Protein AF-0000000087450812 (afdb_homodimer)

Solvent-accessible surface area (backbone atoms only — not comparable to full-atom values): 17608 Å² total; per-residue (Å²): 133,83,80,73,78,79,75,73,67,69,67,68,69,68,59,91,61,83,58,54,34,93,29,50,8,57,83,74,61,75,49,64,32,50,35,29,28,55,56,71,66,42,28,22,21,79,74,70,44,42,56,40,75,70,37,75,66,41,51,79,52,49,73,42,72,50,37,89,59,41,57,79,43,30,27,89,86,72,51,42,61,47,52,23,39,29,63,72,74,68,42,75,32,20,68,65,42,47,70,54,82,42,49,90,54,54,65,49,69,56,76,71,67,86,57,92,74,81,70,61,75,61,57,69,53,51,68,71,42,60,79,62,77,74,77,69,75,73,77,74,73,77,76,125,133,82,80,72,76,80,75,71,68,69,67,68,70,68,61,90,59,81,58,53,36,94,30,51,8,57,80,74,61,75,48,62,34,48,34,28,28,54,54,72,65,42,27,22,21,78,73,69,44,43,55,40,76,71,36,76,67,42,51,79,52,49,74,42,71,49,37,88,59,41,56,79,44,30,26,89,87,70,51,42,60,48,53,24,38,29,61,72,74,67,41,75,32,21,68,66,42,48,68,54,83,42,50,89,54,52,68,49,68,56,75,71,62,87,57,90,75,80,71,63,74,61,58,66,54,52,65,67,45,59,69,66,72,70,75,71,76,74,75,75,76,76,74,132

Secondary structure (DSSP, 8-state):
---------------S---SSS-B-TTTSSSB--EEETTTTEEE-TTTTHHHHH-GGGTTS-EEE--TTGGGGB-TTT-PBP-EEETTTTEEE-HHHHHTTTTTS-EEE------SS---THHHHHHTT---------------/---------------S---SSS-B-TTTSSSB--EEETTTTEEE-TTTTHHHHH-GGGTTS-EEE--TTTGGGB-TTT-PBP-EEETTTTEEE-HHHHHTTTTTS-EEE------S----THHHHHHGGGG-------------

Organism: NCBI:txid62062

pLDDT: mean 70.11, std 30.41, range [22.69, 98.31]

Sequence (288 aa):
PIHGIPSSFQRRRLSTKQRASRGSCDICSEVQAVKFCQTCIVSYCETHIRQHYT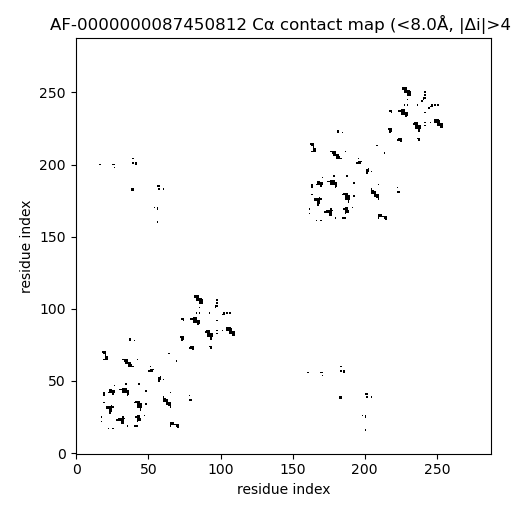IAALQRHTLVDVTEDLEEKLCQHDYSPLEVFCRTDQMLICSQCAETNQKGHDMISHEIKKAGRQVDPGVLFSLFGFVKFSSSASKCLNTPPIHGIPSSFQRRRLSTKQRASRGSCDICSEVQAVKFCQTCIVSYCETHIRQHYTIAALQRHTLVDVTEDLEEKLCQHDYSPLEVFCRTDQMLICSQCAETNQKGHDMISHEIKKAGRQVDPGVLFSLFGFVKFSSSASKCLNTP

InterPro domains:
  IPR000315 B-box-type zinc finger [PF00643] (72-109)
  IPR000315 B-box-type zinc finger [PS50119] (70-115)
  IPR051051 E3 ubiquitin-protein ligase TRIM/RNF [PTHR25465] (16-113)

Foldseek 3Di:
DPPPPPPCPVPPVPPPPPQLAQAAFPVPSPHTFFKAWLVVRGTHHPVRCVCCVPPPVNVPTDIDTHDNCQNVQAAPPRGHGFFKQFPVVRDTDDPVCCVPVVDPTDIDGPPPPPDPDCPDPVVVVVVVPPPPPPPPPPPPPPDD/DPPPPPPCPVPPVPPPPPQLAQAAFPVPSPHTFFKAWLVVRGTHHPVVCVCCVPPPVNVPIDIDTHDNCQNVQAAPPRRHGFFKQFPVVRDTHDPVCCVPVVDPTDIDGPPPPPPPDCPDPVVVVVVVVPVPPPPPPPPPPPDD

Radius of gyration: 26.51 Å; Cα contacts (8 Å, |Δi|>4): 355; chains: 2; bounding box: 61×122×66 Å

Structure (mmCIF, N/CA/C/O backbone):
data_AF-0000000087450812-model_v1
#
loop_
_entity.id
_entity.type
_entity.pdbx_description
1 polymer 'B box-type domain-containing protein'
#
loop_
_atom_site.group_PDB
_atom_site.id
_atom_site.type_symbol
_atom_site.label_atom_id
_atom_site.label_alt_id
_atom_site.label_comp_id
_atom_site.label_asym_id
_atom_site.label_entity_id
_atom_site.label_seq_id
_atom_site.pdbx_PDB_ins_code
_atom_site.Cartn_x
_atom_site.Cartn_y
_atom_site.Cartn_z
_atom_site.occupancy
_atom_site.B_iso_or_equiv
_atom_site.auth_seq_id
_atom_site.auth_comp_id
_atom_site.auth_asym_id
_atom_site.auth_atom_id
_atom_site.pdbx_PDB_model_num
ATOM 1 N N . PRO A 1 1 ? 15.203 26.453 -30.875 1 23.14 1 PRO A N 1
ATOM 2 C CA . PRO A 1 1 ? 13.969 26.406 -30.094 1 23.14 1 PRO A CA 1
ATOM 3 C C . PRO A 1 1 ? 13.742 25.062 -29.406 1 23.14 1 PRO A C 1
ATOM 5 O O . PRO A 1 1 ? 13.641 24.031 -30.094 1 23.14 1 PRO A O 1
ATOM 8 N N . ILE A 1 2 ? 14.453 24.75 -28.375 1 30.47 2 ILE A N 1
ATOM 9 C CA . ILE A 1 2 ? 14.609 23.484 -27.656 1 30.47 2 ILE A CA 1
ATOM 10 C C . ILE A 1 2 ? 13.281 23.078 -27.031 1 30.47 2 ILE A C 1
ATOM 12 O O . ILE A 1 2 ? 12.664 23.844 -26.312 1 30.47 2 ILE A O 1
ATOM 16 N N . HIS A 1 3 ? 12.461 22.297 -27.75 1 26.83 3 HIS A N 1
ATOM 17 C CA . HIS A 1 3 ? 11.133 21.797 -27.406 1 26.83 3 HIS A CA 1
ATOM 18 C C . HIS A 1 3 ? 11.125 21.109 -26.047 1 26.83 3 HIS A C 1
ATOM 20 O O . HIS A 1 3 ? 12.047 20.359 -25.719 1 26.83 3 HIS A O 1
ATOM 26 N N . GLY A 1 4 ? 10.602 21.766 -25 1 23.83 4 GLY A N 1
ATOM 27 C CA . GLY A 1 4 ? 10.398 21.484 -23.594 1 23.83 4 GLY A CA 1
ATOM 28 C C . GLY A 1 4 ? 9.703 20.156 -23.344 1 23.83 4 GLY A C 1
ATOM 29 O O . GLY A 1 4 ? 8.828 19.75 -24.125 1 23.83 4 GLY A O 1
ATOM 30 N N . ILE A 1 5 ? 10.391 19.125 -23.109 1 30.83 5 ILE A N 1
ATOM 31 C CA . ILE A 1 5 ? 9.852 17.812 -22.75 1 30.83 5 ILE A CA 1
ATOM 32 C C . ILE A 1 5 ? 8.766 17.984 -21.688 1 30.83 5 ILE A C 1
ATOM 34 O O . ILE A 1 5 ? 9.008 18.562 -20.625 1 30.83 5 ILE A O 1
ATOM 38 N N . PRO A 1 6 ? 7.438 18.219 -22.094 1 27.23 6 PRO A N 1
ATOM 39 C CA . PRO A 1 6 ? 6.363 18.344 -21.109 1 27.23 6 PRO A CA 1
ATOM 40 C C . PRO A 1 6 ? 6.352 17.203 -20.109 1 27.23 6 PRO A C 1
ATOM 42 O O . PRO A 1 6 ? 6.457 16.031 -20.5 1 27.23 6 PRO A O 1
ATOM 45 N N . SER A 1 7 ? 7.184 17.156 -19.125 1 28.19 7 SER A N 1
ATOM 46 C CA . SER A 1 7 ? 7.117 16.234 -18 1 28.19 7 SER A CA 1
ATOM 47 C C . SER A 1 7 ? 5.695 16.125 -17.453 1 28.19 7 SER A C 1
ATOM 49 O O . SER A 1 7 ? 5.238 17.016 -16.734 1 28.19 7 SER A O 1
ATOM 51 N N . SER A 1 8 ? 4.688 15.844 -18.25 1 26.03 8 SER A N 1
ATOM 52 C CA . SER A 1 8 ? 3.328 15.734 -17.75 1 26.03 8 SER A CA 1
ATOM 53 C C . SER A 1 8 ? 3.256 14.773 -16.562 1 26.03 8 SER A C 1
ATOM 55 O O . SER A 1 8 ? 3.27 13.555 -16.75 1 26.03 8 SER A O 1
ATOM 57 N N . PHE A 1 9 ? 4.133 14.906 -15.633 1 26.81 9 PHE A N 1
ATOM 58 C CA . PHE A 1 9 ? 3.783 14.195 -14.406 1 26.81 9 PHE A CA 1
ATOM 59 C C . PHE A 1 9 ? 2.322 14.43 -14.047 1 26.81 9 PHE A C 1
ATOM 61 O O . PHE A 1 9 ? 1.899 15.57 -13.852 1 26.81 9 PHE A O 1
ATOM 68 N N . GLN A 1 10 ? 1.46 13.938 -14.789 1 26.06 10 GLN A N 1
ATOM 69 C CA . GLN A 1 10 ? 0.047 14.008 -14.438 1 26.06 10 GLN A CA 1
ATOM 70 C C . GLN A 1 10 ? -0.151 13.812 -12.938 1 26.06 10 GLN A C 1
ATOM 72 O O . GLN A 1 10 ? 0.299 12.812 -12.367 1 26.06 10 GLN A O 1
ATOM 77 N N . ARG A 1 11 ? 0.114 14.867 -12.172 1 29.11 11 ARG A N 1
ATOM 78 C CA . ARG A 1 11 ? -0.489 14.977 -10.844 1 29.11 11 ARG A CA 1
ATOM 79 C C . ARG A 1 11 ? -1.841 14.273 -10.805 1 29.11 11 ARG A C 1
ATOM 81 O O . ARG A 1 11 ? -2.791 14.703 -11.453 1 29.11 11 ARG A O 1
ATOM 88 N N . ARG A 1 12 ? -1.894 12.977 -11.195 1 29.12 12 ARG A N 1
ATOM 89 C CA . ARG A 1 12 ? -3.191 12.469 -10.758 1 29.12 12 ARG A CA 1
ATOM 90 C C . ARG A 1 12 ? -3.766 13.336 -9.641 1 29.12 12 ARG A C 1
ATOM 92 O O . ARG A 1 12 ? -3.113 13.547 -8.617 1 29.12 12 ARG A O 1
ATOM 99 N N . ARG A 1 13 ? -4.367 14.422 -10.039 1 28.31 13 ARG A N 1
ATOM 100 C CA . ARG A 1 13 ? -5.301 15.023 -9.094 1 28.31 13 ARG A CA 1
ATOM 101 C C . ARG A 1 13 ? -5.848 13.977 -8.125 1 28.31 13 ARG A C 1
ATOM 103 O O . ARG A 1 13 ? -6.598 13.086 -8.531 1 28.31 13 ARG A O 1
ATOM 110 N N . LEU A 1 14 ? -4.973 13.312 -7.324 1 34.78 14 LEU A N 1
ATOM 111 C CA . LEU A 1 14 ? -5.637 12.742 -6.16 1 34.78 14 LEU A CA 1
ATOM 112 C C . LEU A 1 14 ? -6.973 13.438 -5.902 1 34.78 14 LEU A C 1
ATOM 114 O O . LEU A 1 14 ? -7.027 14.664 -5.777 1 34.78 14 LEU A O 1
ATOM 118 N N . SER A 1 15 ? -7.973 13.203 -6.723 1 36.94 15 SER A N 1
ATOM 119 C CA . SER A 1 15 ? -9.273 13.688 -6.258 1 36.94 15 SER A CA 1
ATOM 120 C C . SER A 1 15 ? -9.227 14.07 -4.785 1 36.94 15 SER A C 1
ATOM 122 O O . SER A 1 15 ? -8.352 13.617 -4.047 1 36.94 15 SER A O 1
ATOM 124 N N . THR A 1 16 ? -9.805 15.195 -4.301 1 37.03 16 THR A N 1
ATOM 125 C CA . THR A 1 16 ? -10 15.586 -2.91 1 37.03 16 THR A CA 1
ATOM 126 C C . THR A 1 16 ? -10.109 14.352 -2.016 1 37.03 16 THR A C 1
ATOM 128 O O . THR A 1 16 ? -11.195 13.789 -1.857 1 37.03 16 THR A O 1
ATOM 131 N N . LYS A 1 17 ? -9.562 13.328 -2.273 1 42.59 17 LYS A N 1
ATOM 132 C CA . LYS A 1 17 ? -9.461 12.227 -1.322 1 42.59 17 LYS A CA 1
ATOM 133 C C . LYS A 1 17 ? -9.25 12.742 0.098 1 42.59 17 LYS A C 1
ATOM 135 O O . LYS A 1 17 ? -8.492 13.688 0.316 1 42.59 17 LYS A O 1
ATOM 140 N N . GLN A 1 18 ? -10.242 12.539 1.002 1 45.38 18 GLN A N 1
ATOM 141 C CA . GLN A 1 18 ? -10.398 12.898 2.408 1 45.38 18 GLN A CA 1
ATOM 142 C C . GLN A 1 18 ? -9.086 12.727 3.17 1 45.38 18 GLN A C 1
ATOM 144 O O . GLN A 1 18 ? -8.477 11.656 3.143 1 45.38 18 GLN A O 1
ATOM 149 N N . ARG A 1 19 ? -8.141 13.727 3.109 1 47.16 19 ARG A N 1
ATOM 150 C CA . ARG A 1 19 ? -7.012 14.055 3.973 1 47.16 19 ARG A CA 1
ATOM 151 C C . ARG A 1 19 ? -7.137 13.359 5.324 1 47.16 19 ARG A C 1
ATOM 153 O O . ARG A 1 19 ? -8.211 13.367 5.934 1 47.16 19 ARG A O 1
ATOM 160 N N . ALA A 1 20 ? -6.332 12.398 5.582 1 52.75 20 ALA A N 1
ATOM 161 C CA . ALA A 1 20 ? -6.227 11.875 6.941 1 52.75 20 ALA A CA 1
ATOM 162 C C . ALA A 1 20 ? -6.438 12.977 7.977 1 52.75 20 ALA A C 1
ATOM 164 O O . ALA A 1 20 ? -6.172 12.781 9.164 1 52.75 20 ALA A O 1
ATOM 165 N N . SER A 1 21 ? -6.695 14.297 7.504 1 51.62 21 SER A N 1
ATOM 166 C CA . SER A 1 21 ? -6.852 15.312 8.539 1 51.62 21 SER A CA 1
ATOM 167 C C . SER A 1 21 ? -7.922 14.914 9.547 1 51.62 21 SER A C 1
ATOM 169 O O . SER A 1 21 ? -8.648 13.938 9.344 1 51.62 21 SER A O 1
ATOM 171 N N . ARG A 1 22 ? -8.125 15.906 10.562 1 63.31 22 ARG A N 1
ATOM 172 C CA . ARG A 1 22 ? -9.148 16 11.594 1 63.31 22 ARG A CA 1
ATOM 173 C C . ARG A 1 22 ? -10.539 15.75 11.008 1 63.31 22 ARG A C 1
ATOM 175 O O . ARG A 1 22 ? -11.258 16.703 10.688 1 63.31 22 ARG A O 1
ATOM 182 N N . GLY A 1 23 ? -10.438 14.672 10.258 1 85.19 23 GLY A N 1
ATOM 183 C CA . GLY A 1 23 ? -11.719 14.492 9.578 1 85.19 23 GLY A CA 1
ATOM 184 C C . GLY A 1 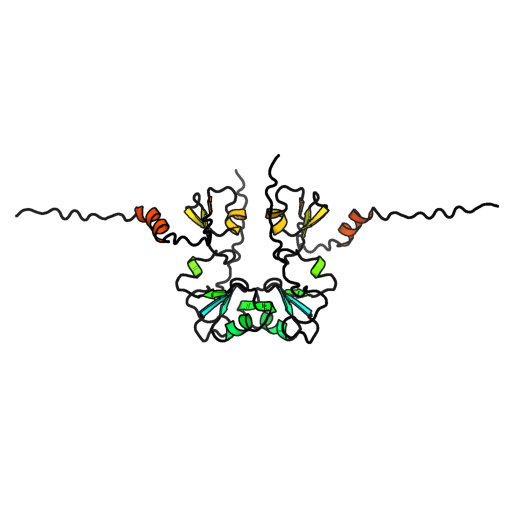23 ? -12.469 13.258 10.031 1 85.19 23 GLY A C 1
ATOM 185 O O . GLY A 1 23 ? -12.07 12.602 10.992 1 85.19 23 GLY A O 1
ATOM 186 N N . SER A 1 24 ? -13.539 13.172 9.5 1 94.75 24 SER A N 1
ATOM 187 C CA . SER A 1 24 ? -14.461 12.078 9.797 1 94.75 24 SER A CA 1
ATOM 188 C C . SER A 1 24 ? -13.93 10.75 9.273 1 94.75 24 SER A C 1
ATOM 190 O O . SER A 1 24 ? -13.039 10.719 8.414 1 94.75 24 SER A O 1
ATOM 192 N N . CYS A 1 25 ? -14.352 9.703 9.953 1 96.94 25 CYS A N 1
ATOM 193 C CA . CYS A 1 25 ? -14.086 8.352 9.469 1 96.94 25 CYS A CA 1
ATOM 194 C C . CYS A 1 25 ? -14.492 8.211 8.008 1 96.94 25 CYS A C 1
ATOM 196 O O . CYS A 1 25 ? -15.609 8.562 7.629 1 96.94 25 CYS A O 1
ATOM 198 N N . ASP A 1 26 ? -13.594 7.629 7.215 1 96.44 26 ASP A N 1
ATOM 199 C CA . ASP A 1 26 ? -13.852 7.5 5.785 1 96.44 26 ASP A CA 1
ATOM 200 C C . ASP A 1 26 ? -14.875 6.402 5.508 1 96.44 26 ASP A C 1
ATOM 202 O O . ASP A 1 26 ? -15.414 6.312 4.406 1 96.44 26 ASP A O 1
ATOM 206 N N . ILE A 1 27 ? -15.039 5.566 6.461 1 96.12 27 ILE A N 1
ATOM 207 C CA . ILE A 1 27 ? -15.953 4.445 6.273 1 96.12 27 ILE A CA 1
ATOM 208 C C . ILE A 1 27 ? -17.375 4.879 6.598 1 96.12 27 ILE A C 1
ATOM 210 O O . ILE A 1 27 ? -18.297 4.699 5.789 1 96.12 27 ILE A O 1
ATOM 214 N N . CYS A 1 28 ? -17.625 5.535 7.715 1 95.25 28 CYS A N 1
ATOM 215 C CA . CYS A 1 28 ? -18.984 5.871 8.117 1 95.25 28 CYS A CA 1
ATOM 216 C C . CYS A 1 28 ? -19.266 7.359 7.945 1 95.25 28 CYS A C 1
ATOM 218 O O . CYS A 1 28 ? -20.406 7.789 7.934 1 95.25 28 CYS A O 1
ATOM 220 N N . SER A 1 29 ? -18.297 8.148 7.91 1 94 29 SER A N 1
ATOM 221 C CA . SER A 1 29 ? -18.391 9.602 7.812 1 94 29 SER A CA 1
ATOM 222 C C . SER A 1 29 ? -19.25 10.172 8.938 1 94 29 SER A C 1
ATOM 224 O O . SER A 1 29 ? -19.828 11.25 8.781 1 94 29 SER A O 1
ATOM 226 N N . GLU A 1 30 ? -19.406 9.523 9.953 1 95.19 30 GLU A N 1
ATOM 227 C CA . GLU A 1 30 ? -20.312 9.922 11.023 1 95.19 30 GLU A CA 1
ATOM 228 C C . GLU A 1 30 ? -19.547 10.398 12.258 1 95.19 30 GLU A C 1
ATOM 230 O O . GLU A 1 30 ? -20 11.312 12.953 1 95.19 30 GLU A O 1
ATOM 235 N N . VAL A 1 31 ? -18.5 9.742 12.547 1 96.19 31 VAL A N 1
ATOM 236 C CA . VAL A 1 31 ? -17.734 10.055 13.75 1 96.19 31 VAL A CA 1
ATOM 237 C C . VAL A 1 31 ? -16.297 10.391 13.375 1 96.19 31 VAL A C 1
ATOM 239 O O . VAL A 1 31 ? -15.859 10.109 12.258 1 96.19 31 VAL A O 1
ATOM 242 N N . GLN A 1 32 ? -15.586 10.992 14.312 1 96 32 GLN A N 1
ATOM 243 C CA . GLN A 1 32 ? -14.203 11.406 14.078 1 96 32 GLN A CA 1
ATOM 244 C C . GLN A 1 32 ? -13.289 10.203 13.883 1 96 32 GLN A C 1
ATOM 246 O O . GLN A 1 32 ? -13.406 9.203 14.594 1 96 32 GLN A O 1
ATOM 251 N N . ALA A 1 33 ? -12.398 10.406 12.953 1 97.44 33 ALA A N 1
ATOM 252 C CA . ALA A 1 33 ? -11.359 9.398 12.781 1 97.44 33 ALA A CA 1
ATOM 253 C C . ALA A 1 33 ? -10.312 9.484 13.883 1 97.44 33 ALA A C 1
ATOM 255 O O . ALA A 1 33 ? -9.992 10.578 14.359 1 97.44 33 ALA A O 1
ATOM 256 N N . VAL A 1 34 ? -9.742 8.312 14.219 1 97.69 34 VAL A N 1
ATOM 257 C CA . VAL A 1 34 ? -8.75 8.32 15.281 1 97.69 34 VAL A CA 1
ATOM 258 C C . VAL A 1 34 ? -7.453 7.68 14.789 1 97.69 34 VAL A C 1
ATOM 260 O O . VAL A 1 34 ? -6.383 7.914 15.352 1 97.69 34 VAL A O 1
ATOM 263 N N . LYS A 1 35 ? -7.516 6.789 13.766 1 98.06 35 LYS A N 1
ATOM 264 C CA . LYS A 1 35 ? -6.348 6.164 13.156 1 98.06 35 LYS A CA 1
ATOM 265 C C . LYS A 1 35 ? -6.336 6.371 11.641 1 98.06 35 LYS A C 1
ATOM 267 O O . LYS A 1 35 ? -7.395 6.469 11.016 1 98.06 35 LYS A O 1
ATOM 272 N N . PHE A 1 36 ? -5.215 6.469 11.125 1 97.06 36 PHE A N 1
ATOM 273 C CA . PHE A 1 36 ? -4.984 6.465 9.688 1 97.06 36 PHE A CA 1
ATOM 274 C C . PHE A 1 36 ? -4.145 5.262 9.273 1 97.06 36 PHE A C 1
ATOM 276 O O . PHE A 1 36 ? -3.115 4.977 9.891 1 97.06 36 PHE A O 1
ATOM 283 N N . CYS A 1 37 ? -4.645 4.527 8.328 1 96.94 37 CYS A N 1
ATOM 284 C CA . CYS A 1 37 ? -3.873 3.414 7.793 1 96.94 37 CYS A CA 1
ATOM 285 C C . CYS A 1 37 ? -3.082 3.842 6.562 1 96.94 37 CYS A C 1
ATOM 287 O O . CYS A 1 37 ? -3.664 4.145 5.52 1 96.94 37 CYS A O 1
ATOM 289 N N . GLN A 1 38 ? -1.832 3.738 6.68 1 94.31 38 GLN A N 1
ATOM 290 C CA . GLN A 1 38 ? -0.949 4.16 5.594 1 94.31 38 GLN A CA 1
ATOM 291 C C . GLN A 1 38 ? -1.008 3.182 4.426 1 94.31 38 GLN A C 1
ATOM 293 O O . GLN A 1 38 ? -0.781 3.564 3.275 1 94.31 38 GLN A O 1
ATOM 298 N N . THR A 1 39 ? -1.363 2.006 4.695 1 94.69 39 THR A N 1
ATOM 299 C CA . THR A 1 39 ? -1.464 0.993 3.652 1 94.69 39 THR A CA 1
ATOM 300 C C . THR A 1 39 ? -2.732 1.19 2.826 1 94.69 39 THR A C 1
ATOM 302 O O . THR A 1 39 ? -2.672 1.282 1.599 1 94.69 39 THR A O 1
ATOM 305 N N . CYS A 1 40 ? -3.809 1.352 3.484 1 95.94 40 CYS A N 1
ATOM 306 C CA . CYS A 1 40 ? -5.09 1.526 2.812 1 95.94 40 CYS A CA 1
ATOM 307 C C . CYS A 1 40 ? -5.242 2.947 2.283 1 95.94 40 CYS A C 1
ATOM 309 O O . CYS A 1 40 ? -6.051 3.199 1.388 1 95.94 40 CYS A O 1
ATOM 311 N N . ILE A 1 41 ? -4.59 3.922 2.932 1 95.06 41 ILE A N 1
ATOM 312 C CA . ILE A 1 41 ? -4.777 5.359 2.756 1 95.06 41 ILE A CA 1
ATOM 313 C C . ILE A 1 41 ? -6.207 5.738 3.137 1 95.06 41 ILE A C 1
ATOM 315 O O . ILE A 1 41 ? -6.879 6.461 2.398 1 95.06 41 ILE A O 1
ATOM 319 N N . VAL A 1 42 ? -6.598 5.242 4.309 1 96.5 42 VAL A N 1
ATOM 320 C CA . VAL A 1 42 ? -7.953 5.465 4.801 1 96.5 42 VAL A CA 1
ATOM 321 C C . VAL A 1 42 ? -7.91 5.855 6.277 1 96.5 42 VAL A C 1
ATOM 323 O O . VAL A 1 42 ? -7.152 5.27 7.059 1 96.5 42 VAL A O 1
ATOM 326 N N . SER A 1 43 ? -8.758 6.871 6.668 1 96.69 43 SER A N 1
ATOM 327 C CA . SER A 1 43 ? -8.938 7.246 8.062 1 96.69 43 SER A CA 1
ATOM 328 C C . SER A 1 43 ? -10.078 6.461 8.703 1 96.69 43 SER A C 1
ATOM 330 O O . SER A 1 43 ? -11.172 6.363 8.133 1 96.69 43 SER A O 1
ATOM 332 N N . TYR A 1 44 ? -9.805 5.953 9.914 1 97.69 44 TYR A N 1
ATOM 333 C CA . TYR A 1 44 ? -10.766 5.082 10.578 1 97.69 44 TYR A CA 1
ATOM 334 C C . TYR A 1 44 ? -11.125 5.625 11.961 1 97.69 44 TYR A C 1
ATOM 336 O O . TYR A 1 44 ? -10.273 6.156 12.664 1 97.69 44 TYR A O 1
ATOM 344 N N . CYS A 1 45 ? -12.422 5.465 12.25 1 97.94 45 CYS A N 1
ATOM 345 C CA . CYS A 1 45 ? -12.836 5.676 13.633 1 97.94 45 CYS A CA 1
ATOM 346 C C . CYS A 1 45 ? -12.508 4.461 14.492 1 97.94 45 CYS A C 1
ATOM 348 O O . CYS A 1 45 ? -11.992 3.461 13.984 1 97.94 45 CYS A O 1
ATOM 350 N N . GLU A 1 46 ? -12.859 4.508 15.766 1 97.94 46 GLU A N 1
ATOM 351 C CA . GLU A 1 46 ? -12.547 3.453 16.734 1 97.94 46 GLU A CA 1
ATOM 352 C C . GLU A 1 46 ? -13.242 2.146 16.359 1 97.94 46 GLU A C 1
ATOM 354 O O . GLU A 1 46 ? -12.68 1.064 16.547 1 97.94 46 GLU A O 1
ATOM 359 N N . THR A 1 47 ? -14.383 2.262 15.867 1 98.12 47 THR A N 1
ATOM 360 C CA . THR A 1 47 ? -15.164 1.073 15.531 1 98.12 47 THR A CA 1
ATOM 361 C C . THR A 1 47 ? -14.617 0.411 14.266 1 98.12 47 THR A C 1
ATOM 363 O O . THR A 1 47 ? -14.383 -0.798 14.242 1 98.12 47 THR A O 1
ATOM 366 N N . HIS A 1 48 ? -14.344 1.176 13.266 1 97.75 48 HIS A N 1
ATOM 367 C CA . HIS A 1 48 ? -14.023 0.615 11.953 1 97.75 48 HIS A CA 1
ATOM 368 C C . HIS A 1 48 ? -12.555 0.221 11.867 1 97.75 48 HIS A C 1
ATOM 370 O O . HIS A 1 48 ? -12.164 -0.552 10.992 1 97.75 48 HIS A O 1
ATOM 376 N N . ILE A 1 49 ? -11.781 0.681 12.828 1 98.31 49 ILE A N 1
ATOM 377 C CA . ILE A 1 49 ? -10.367 0.322 12.836 1 98.31 49 ILE A CA 1
ATOM 378 C C . ILE A 1 49 ? -10.203 -1.092 13.391 1 98.31 49 ILE A C 1
ATOM 380 O O . ILE A 1 49 ? -9.141 -1.703 13.234 1 98.31 49 ILE A O 1
ATOM 384 N N . ARG A 1 50 ? -11.242 -1.646 13.977 1 98.12 50 ARG A N 1
ATOM 385 C CA . ARG A 1 50 ? -11.109 -2.895 14.719 1 98.12 50 ARG A CA 1
ATOM 386 C C . ARG A 1 50 ? -10.727 -4.047 13.797 1 98.12 50 ARG A C 1
ATOM 388 O O . ARG A 1 50 ? -10.055 -4.988 14.219 1 98.12 50 ARG A O 1
ATOM 395 N N . GLN A 1 51 ? -11.18 -3.992 12.602 1 96.44 51 GLN A N 1
ATOM 396 C CA . GLN A 1 51 ? -10.875 -5.066 11.664 1 96.44 51 GLN A CA 1
ATOM 397 C C . GLN A 1 51 ? -9.367 -5.234 11.492 1 96.44 51 GLN A C 1
ATOM 399 O O . GLN A 1 51 ? -8.875 -6.352 11.328 1 96.44 51 GLN A O 1
ATOM 404 N N . HIS A 1 52 ? -8.602 -4.176 11.578 1 98.12 52 HIS A N 1
ATOM 405 C CA . HIS A 1 52 ? -7.152 -4.246 11.43 1 98.12 52 HIS A CA 1
ATOM 406 C C . HIS A 1 52 ? -6.508 -4.926 12.633 1 98.12 52 HIS A C 1
ATOM 408 O O . HIS A 1 52 ? -5.383 -5.418 12.547 1 98.12 52 HIS A O 1
ATOM 414 N N . TYR A 1 53 ? -7.191 -4.973 13.719 1 97.88 53 TYR A N 1
ATOM 415 C CA . TYR A 1 53 ? -6.648 -5.594 14.922 1 97.88 53 TYR A CA 1
ATOM 416 C C . TYR A 1 53 ? -7.078 -7.055 15.023 1 97.88 53 TYR A C 1
ATOM 418 O O . TYR A 1 53 ? -6.391 -7.867 15.648 1 97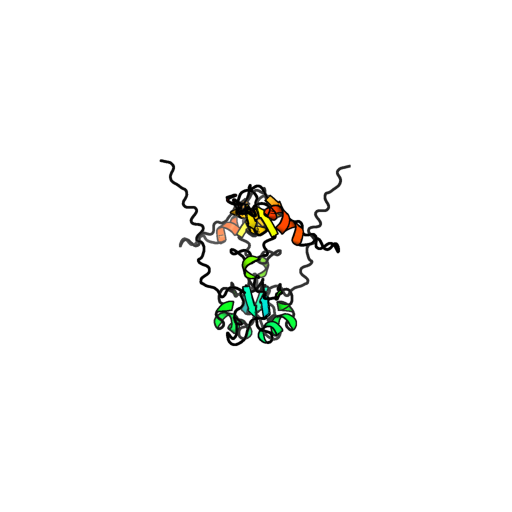.88 53 TYR A O 1
ATOM 426 N N . THR A 1 54 ? -8.18 -7.387 14.414 1 96.75 54 THR A N 1
ATOM 427 C CA . THR A 1 54 ? -8.789 -8.688 14.688 1 96.75 54 THR A CA 1
ATOM 428 C C . THR A 1 54 ? -8.555 -9.648 13.523 1 96.75 54 THR A C 1
ATOM 430 O O . THR A 1 54 ? -8.602 -10.867 13.688 1 96.75 54 THR A O 1
ATOM 433 N N . ILE A 1 55 ? -8.391 -9.117 12.344 1 95.62 55 ILE A N 1
ATOM 434 C CA . ILE A 1 55 ? -8.148 -9.953 11.172 1 95.62 55 ILE A CA 1
ATOM 435 C C . ILE A 1 55 ? -6.645 -10.086 10.938 1 95.62 55 ILE A C 1
ATOM 437 O O . ILE A 1 55 ? -5.957 -9.086 10.711 1 95.62 55 ILE A O 1
ATOM 441 N N . ALA A 1 56 ? -6.176 -11.258 10.93 1 95.75 56 ALA A N 1
ATOM 442 C CA . ALA A 1 56 ? -4.746 -11.539 10.836 1 95.75 56 ALA A CA 1
ATOM 443 C C . ALA A 1 56 ? -4.152 -10.938 9.562 1 95.75 56 ALA A C 1
ATOM 445 O O . ALA A 1 56 ? -3.076 -10.336 9.594 1 95.75 56 ALA A O 1
ATOM 446 N N . ALA A 1 57 ? -4.84 -11 8.477 1 94.56 57 ALA A N 1
ATOM 447 C CA . ALA A 1 57 ? -4.348 -10.555 7.172 1 94.56 57 ALA A CA 1
ATOM 448 C C . ALA A 1 57 ? -4.172 -9.039 7.141 1 94.56 57 ALA A C 1
ATOM 450 O O . ALA A 1 57 ? -3.406 -8.516 6.324 1 94.56 57 ALA A O 1
ATOM 451 N N . LEU A 1 58 ? -4.844 -8.328 8.031 1 97.19 58 LEU A N 1
ATOM 452 C CA . LEU A 1 58 ? -4.801 -6.871 7.988 1 97.19 58 LEU A CA 1
ATOM 453 C C . LEU A 1 58 ? -3.875 -6.324 9.07 1 97.19 58 LEU A C 1
ATOM 455 O O . LEU A 1 58 ? -3.609 -5.121 9.117 1 97.19 58 LEU A O 1
ATOM 459 N N . GLN A 1 59 ? -3.283 -7.172 9.891 1 97.12 59 GLN A N 1
ATOM 460 C CA . GLN A 1 59 ? -2.488 -6.738 11.039 1 97.12 59 GLN A CA 1
ATOM 461 C C . GLN A 1 59 ? -1.144 -6.176 10.594 1 97.12 59 GLN A C 1
ATOM 463 O O . GLN A 1 59 ? -0.492 -5.441 11.344 1 97.12 59 GLN A O 1
ATOM 468 N N . ARG A 1 60 ? -0.781 -6.488 9.398 1 94.5 60 ARG A N 1
ATOM 469 C CA . ARG A 1 60 ? 0.501 -6 8.898 1 94.5 60 ARG A CA 1
ATOM 470 C C . ARG A 1 60 ? 0.374 -4.578 8.367 1 94.5 60 ARG A C 1
ATOM 472 O O . ARG A 1 60 ? 1.365 -3.975 7.949 1 94.5 60 ARG A O 1
ATOM 479 N N . HIS A 1 61 ? -0.787 -4.027 8.258 1 97.06 61 HIS A N 1
ATOM 480 C CA . HIS A 1 61 ? -0.956 -2.652 7.797 1 97.06 61 HIS A CA 1
ATOM 481 C C . HIS A 1 61 ? -0.398 -1.659 8.812 1 97.06 61 HIS A C 1
ATOM 483 O O . HIS A 1 61 ? -0.42 -1.918 10.016 1 97.06 61 HIS A O 1
ATOM 489 N N . THR A 1 62 ? 0.094 -0.5 8.297 1 96 62 THR A N 1
ATOM 490 C CA . THR A 1 62 ? 0.718 0.503 9.148 1 96 62 THR A CA 1
ATOM 491 C C . THR A 1 62 ? -0.306 1.538 9.609 1 96 62 THR A C 1
ATOM 493 O O . THR A 1 62 ? -0.794 2.334 8.805 1 96 62 THR A O 1
ATOM 496 N N . LEU A 1 63 ? -0.54 1.479 10.938 1 97.25 63 LEU A N 1
ATOM 497 C CA . LEU A 1 63 ? -1.522 2.377 11.539 1 97.25 63 LEU A CA 1
ATOM 498 C C . LEU A 1 63 ? -0.835 3.498 12.305 1 97.25 63 LEU A C 1
ATOM 500 O O . LEU A 1 63 ? 0.098 3.248 13.078 1 97.25 63 LEU A O 1
ATOM 504 N N . VAL A 1 64 ? -1.341 4.727 12.047 1 96.56 64 VAL A N 1
ATOM 505 C CA . VAL A 1 64 ? -0.821 5.867 12.797 1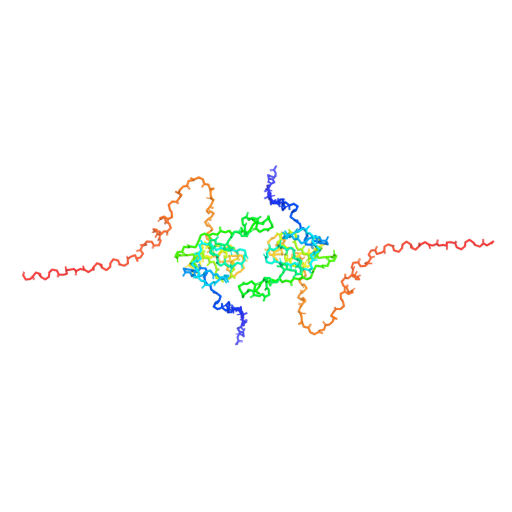 96.56 64 VAL A CA 1
ATOM 506 C C . VAL A 1 64 ? -1.979 6.68 13.367 1 96.56 64 VAL A C 1
ATOM 508 O O . VAL A 1 64 ? -3.104 6.605 12.867 1 96.56 64 VAL A O 1
ATOM 511 N N . ASP A 1 65 ? -1.706 7.434 14.422 1 96.38 65 ASP A N 1
ATOM 512 C CA . ASP A 1 65 ? -2.73 8.281 15.023 1 96.38 65 ASP A CA 1
ATOM 513 C C . ASP A 1 65 ? -3.061 9.469 14.133 1 96.38 65 ASP A C 1
ATOM 515 O O . ASP A 1 65 ? -2.168 10.062 13.516 1 96.38 65 ASP A O 1
ATOM 519 N N . VAL A 1 66 ? -4.309 9.766 14.164 1 95.94 66 VAL A N 1
ATOM 520 C CA . VAL A 1 66 ? -4.715 10.992 13.492 1 95.94 66 VAL A CA 1
ATOM 521 C C . VAL A 1 66 ? -4.422 12.195 14.383 1 95.94 66 VAL A C 1
ATOM 523 O O . VAL A 1 66 ? -4.973 12.312 15.477 1 95.94 66 VAL A O 1
ATOM 526 N N . THR A 1 67 ? -3.512 12.977 13.969 1 93.31 67 THR A N 1
ATOM 527 C CA . THR A 1 67 ? -3.178 14.219 14.656 1 93.31 67 THR A CA 1
ATOM 528 C C . THR A 1 67 ? -3.451 15.422 13.758 1 93.31 67 THR A C 1
ATOM 530 O O . THR A 1 67 ? -3.697 15.266 12.562 1 93.31 67 THR A O 1
ATOM 533 N N . GLU A 1 68 ? -3.445 16.594 14.344 1 90.31 68 GLU A N 1
ATOM 534 C CA . GLU A 1 68 ? -3.723 17.812 13.602 1 90.31 68 GLU A CA 1
ATOM 535 C C . GLU A 1 68 ? -2.707 18.031 12.477 1 90.31 68 GLU A C 1
ATOM 537 O O . GLU A 1 68 ? -3.045 18.547 11.414 1 90.31 68 GLU A O 1
ATOM 542 N N . ASP A 1 69 ? -1.545 17.484 12.648 1 91.44 69 ASP A N 1
ATOM 543 C CA . ASP A 1 69 ? -0.462 17.75 11.703 1 91.44 69 ASP A CA 1
ATOM 544 C C . ASP A 1 69 ? -0.174 16.5 10.859 1 91.44 69 ASP A C 1
ATOM 546 O O . ASP A 1 69 ? 0.837 16.453 10.156 1 91.44 69 ASP A O 1
ATOM 550 N N . LEU A 1 70 ? -1.03 15.547 10.844 1 93.25 70 LEU A N 1
ATOM 551 C CA . LEU A 1 70 ? -0.769 14.281 10.164 1 93.25 70 LEU A CA 1
ATOM 552 C C . LEU A 1 70 ? -0.557 14.508 8.672 1 93.25 70 LEU A C 1
ATOM 554 O O . LEU A 1 70 ? 0.393 13.977 8.086 1 93.25 70 LEU A O 1
ATOM 558 N N . GLU A 1 71 ? -1.339 15.289 8.055 1 90.88 71 GLU A N 1
ATOM 559 C CA . GLU A 1 71 ? -1.265 15.523 6.613 1 90.88 71 GLU A CA 1
ATOM 560 C C . GLU A 1 71 ? 0.066 16.156 6.227 1 90.88 71 GLU A C 1
ATOM 562 O O . GLU A 1 71 ? 0.603 15.891 5.152 1 90.88 71 GLU A O 1
ATOM 567 N N . GLU A 1 72 ? 0.583 16.938 7.117 1 91.69 72 GLU A N 1
ATOM 568 C CA . GLU A 1 72 ? 1.838 17.641 6.859 1 91.69 72 GLU A CA 1
ATOM 569 C C . GLU A 1 72 ? 3.031 16.688 6.98 1 91.69 72 GLU A C 1
ATOM 571 O O . GLU A 1 72 ? 4.121 17 6.496 1 91.69 72 GLU A O 1
ATOM 576 N N . LYS A 1 73 ? 2.775 15.641 7.602 1 93.56 73 LYS A N 1
ATOM 577 C CA . LYS A 1 73 ? 3.869 14.703 7.859 1 93.56 73 LYS A CA 1
ATOM 578 C C . LYS A 1 73 ? 3.924 13.617 6.793 1 93.56 73 LYS A C 1
ATOM 580 O O . LYS A 1 73 ? 4.836 12.781 6.797 1 93.56 73 LYS A O 1
ATOM 585 N N . LEU A 1 74 ? 3 13.664 5.914 1 94.38 74 LEU A N 1
ATOM 586 C CA . LEU A 1 74 ? 2.904 12.609 4.91 1 94.38 74 LEU A CA 1
ATOM 587 C C . LEU A 1 74 ? 3.193 13.164 3.518 1 94.38 74 LEU A C 1
ATOM 589 O O . LEU A 1 74 ? 2.812 14.289 3.197 1 94.38 74 LEU A O 1
ATOM 593 N N . CYS A 1 75 ? 3.861 12.328 2.783 1 94 75 CYS A N 1
ATOM 594 C CA . CYS A 1 75 ? 4.121 12.641 1.381 1 94 75 CYS A CA 1
ATOM 595 C C . CYS A 1 75 ? 2.824 12.703 0.586 1 94 75 CYS A C 1
ATOM 597 O O . CYS A 1 75 ? 1.995 11.797 0.667 1 94 75 CYS A O 1
ATOM 599 N N . GLN A 1 76 ? 2.713 13.664 -0.234 1 91.5 76 GLN A N 1
ATOM 600 C CA . GLN A 1 76 ? 1.485 13.867 -0.996 1 91.5 76 GLN A CA 1
ATOM 601 C C . GLN A 1 76 ? 1.359 12.852 -2.125 1 91.5 76 GLN A C 1
ATOM 603 O O . GLN A 1 76 ? 0.263 12.617 -2.639 1 91.5 76 GLN A O 1
ATOM 608 N N . HIS A 1 77 ? 2.469 12.25 -2.5 1 89 77 HIS A N 1
ATOM 609 C CA . HIS A 1 77 ? 2.459 11.328 -3.627 1 89 77 HIS A CA 1
ATOM 610 C C . HIS A 1 77 ? 2.01 9.938 -3.195 1 89 77 HIS A C 1
ATOM 612 O O . HIS A 1 77 ? 1.266 9.266 -3.918 1 89 77 HIS A O 1
ATOM 618 N N . ASP A 1 78 ? 2.438 9.578 -2.051 1 88.19 78 ASP A N 1
ATOM 619 C CA . ASP A 1 78 ? 2.199 8.18 -1.705 1 88.19 78 ASP A CA 1
ATOM 620 C C . ASP A 1 78 ? 1.837 8.031 -0.228 1 88.19 78 ASP A C 1
ATOM 622 O O . ASP A 1 78 ? 1.673 6.914 0.269 1 88.19 78 ASP A O 1
ATOM 626 N N . TYR A 1 79 ? 1.766 9.102 0.488 1 91.75 79 TYR A N 1
ATOM 627 C CA . TYR A 1 79 ? 1.336 9.172 1.88 1 91.75 79 TYR A CA 1
ATOM 628 C C . TYR A 1 79 ? 2.318 8.445 2.791 1 91.75 79 TYR A C 1
ATOM 630 O O . TYR A 1 79 ? 1.963 8.039 3.9 1 91.75 79 TYR A O 1
ATOM 638 N N . SER A 1 80 ? 3.523 8.227 2.285 1 91.75 80 SER A N 1
ATOM 639 C CA . SER A 1 80 ? 4.594 7.754 3.156 1 91.75 80 SER A CA 1
ATOM 640 C C . SER A 1 80 ? 5.141 8.883 4.027 1 91.75 80 SER A C 1
ATOM 642 O O . SER A 1 80 ? 4.941 10.062 3.719 1 91.75 80 SER A O 1
ATOM 644 N N . PRO A 1 81 ? 5.805 8.523 5.117 1 92.75 81 PRO A N 1
ATOM 645 C CA . PRO A 1 81 ? 6.344 9.578 5.984 1 92.75 81 PRO A CA 1
ATOM 646 C C . PRO A 1 81 ? 7.398 10.438 5.289 1 92.75 81 PRO A C 1
ATOM 648 O O . PRO A 1 81 ? 8.195 9.922 4.5 1 92.75 81 PRO A O 1
ATOM 651 N N . LEU A 1 82 ? 7.309 11.703 5.605 1 93.94 82 LEU A N 1
ATOM 652 C CA . LEU A 1 82 ? 8.375 12.617 5.203 1 93.94 82 LEU A CA 1
ATOM 653 C C . LEU A 1 82 ? 9.57 12.5 6.137 1 93.94 82 LEU A C 1
ATOM 655 O O . LEU A 1 82 ? 9.461 12.781 7.332 1 93.94 82 LEU A O 1
ATOM 659 N N . GLU A 1 83 ? 10.711 12.078 5.523 1 93.44 83 GLU A N 1
ATOM 660 C CA . GLU A 1 83 ? 11.812 11.766 6.43 1 93.44 83 GLU A CA 1
ATOM 661 C C . GLU A 1 83 ? 13.156 12.18 5.828 1 93.44 83 GLU A C 1
ATOM 663 O O . GLU A 1 83 ? 14.203 11.969 6.438 1 93.44 83 GLU A O 1
ATOM 668 N N . VAL A 1 84 ? 13.18 12.703 4.68 1 94.94 84 VAL A N 1
ATOM 669 C CA . VAL A 1 84 ? 14.398 13.148 4.012 1 94.94 84 VAL A CA 1
ATOM 670 C C . VAL A 1 84 ? 14.297 14.641 3.703 1 94.94 84 VAL A C 1
ATOM 672 O O . VAL A 1 84 ? 13.281 15.117 3.201 1 94.94 84 VAL A O 1
ATOM 675 N N . PHE A 1 85 ? 15.375 15.406 4.125 1 95.44 85 PHE A N 1
ATOM 676 C CA . PHE A 1 85 ? 15.391 16.812 3.766 1 95.44 85 PHE A CA 1
ATOM 677 C C . PHE A 1 85 ? 16.156 17.031 2.471 1 95.44 85 PHE A C 1
ATOM 679 O O . PHE A 1 85 ? 17.344 16.688 2.377 1 95.44 85 PHE A O 1
ATOM 686 N N . CYS A 1 86 ? 15.477 17.531 1.487 1 94.12 86 CYS A N 1
ATOM 687 C CA . CYS A 1 86 ? 16.109 17.922 0.233 1 94.12 86 CYS A CA 1
ATOM 688 C C . CYS A 1 86 ? 16.641 19.359 0.31 1 94.12 86 CYS A C 1
ATOM 690 O O . CYS A 1 86 ? 15.852 20.312 0.308 1 94.12 86 CYS A O 1
ATOM 692 N N . ARG A 1 87 ? 17.875 19.469 0.303 1 96.19 87 ARG A N 1
ATOM 693 C CA . ARG A 1 87 ? 18.5 20.797 0.41 1 96.19 87 ARG A CA 1
ATOM 694 C C . ARG A 1 87 ? 18.281 21.594 -0.866 1 96.19 87 ARG A C 1
ATOM 696 O O . ARG A 1 87 ? 18.094 22.812 -0.812 1 96.19 87 ARG A O 1
ATOM 703 N N . THR A 1 88 ? 18.297 20.922 -1.878 1 95.5 88 THR A N 1
ATOM 704 C CA . THR A 1 88 ? 18.109 21.578 -3.17 1 95.5 88 THR A CA 1
ATOM 705 C C . THR A 1 88 ? 16.75 22.266 -3.242 1 95.5 88 THR A C 1
ATOM 707 O O . THR A 1 88 ? 16.656 23.422 -3.672 1 95.5 88 THR A O 1
ATOM 710 N N . ASP A 1 89 ? 15.836 21.641 -2.785 1 94.44 89 ASP A N 1
ATOM 711 C CA . ASP A 1 89 ? 14.477 22.156 -2.857 1 94.44 89 ASP A CA 1
ATOM 712 C C . ASP A 1 89 ? 14.055 22.781 -1.525 1 94.44 89 ASP A C 1
ATOM 714 O O . ASP A 1 89 ? 12.984 23.391 -1.426 1 94.44 89 ASP A O 1
ATOM 718 N N . GLN A 1 90 ? 14.758 22.562 -0.587 1 94.38 90 GLN A N 1
ATOM 719 C CA . GLN A 1 90 ? 14.516 23.094 0.745 1 94.38 90 GLN A CA 1
ATOM 720 C C . GLN A 1 90 ? 13.18 22.609 1.303 1 94.38 90 GLN A C 1
ATOM 722 O O . GLN A 1 90 ? 12.375 23.406 1.79 1 94.38 90 GLN A O 1
ATOM 727 N N . MET A 1 91 ? 13.016 21.281 1.227 1 95.19 91 MET A N 1
ATOM 728 C CA . MET A 1 91 ? 11.766 20.703 1.717 1 95.19 91 MET A CA 1
ATOM 729 C C . MET A 1 91 ? 11.984 19.266 2.199 1 95.19 91 MET A C 1
ATOM 731 O O . MET A 1 91 ? 12.938 18.609 1.786 1 95.19 91 MET A O 1
ATOM 735 N N . LEU A 1 92 ? 11.016 18.875 3.104 1 95 92 LEU A N 1
ATOM 736 C CA . LEU A 1 92 ? 10.977 17.469 3.514 1 95 92 LEU A CA 1
ATOM 737 C C . LEU A 1 92 ? 10.328 16.609 2.438 1 95 92 LEU A C 1
ATOM 739 O O . LEU A 1 92 ? 9.328 17 1.842 1 95 92 LEU A O 1
ATOM 743 N N . ILE A 1 93 ? 10.984 15.477 2.174 1 95.38 93 ILE A N 1
ATOM 744 C CA . ILE A 1 93 ? 10.445 14.539 1.194 1 95.38 93 ILE A CA 1
ATOM 745 C C . ILE A 1 93 ? 10.5 13.117 1.749 1 95.38 93 ILE A C 1
ATOM 747 O O . ILE A 1 93 ? 11.125 12.875 2.785 1 95.38 93 ILE A O 1
ATOM 751 N N . CYS A 1 94 ? 9.758 12.234 1.114 1 92.75 94 CYS A N 1
ATOM 752 C CA . CYS A 1 94 ? 9.82 10.836 1.513 1 92.75 94 CYS A CA 1
ATOM 753 C C . CYS A 1 94 ? 10.977 10.125 0.826 1 92.75 94 CYS A C 1
ATOM 755 O O . CYS A 1 94 ? 11.602 10.672 -0.08 1 92.75 94 CYS A O 1
ATOM 757 N N . SER A 1 95 ? 11.234 8.938 1.262 1 91.25 95 SER A N 1
ATOM 758 C CA . SER A 1 95 ? 12.344 8.164 0.713 1 91.25 95 SER A CA 1
ATOM 759 C C . SER A 1 95 ? 12.117 7.836 -0.759 1 91.25 95 SER A C 1
ATOM 761 O O . SER A 1 95 ? 13.062 7.836 -1.554 1 91.25 95 SER A O 1
ATOM 763 N N . GLN A 1 96 ? 10.922 7.586 -1.084 1 88.62 96 GLN A N 1
ATOM 764 C CA . GLN A 1 96 ? 10.625 7.234 -2.469 1 88.62 96 GLN A CA 1
ATOM 765 C C . GLN A 1 96 ? 10.867 8.414 -3.4 1 88.62 96 GLN A C 1
ATOM 767 O O . GLN A 1 96 ? 11.477 8.258 -4.461 1 88.62 96 GLN A O 1
ATOM 772 N N . CYS A 1 97 ? 10.484 9.516 -3.027 1 92.56 97 CYS A N 1
ATOM 773 C CA . CYS A 1 97 ? 10.695 10.703 -3.838 1 92.56 97 CYS A CA 1
ATOM 774 C C . CYS A 1 97 ? 12.18 11.047 -3.932 1 92.56 97 CYS A C 1
ATOM 776 O O . CYS A 1 97 ? 12.641 11.539 -4.961 1 92.56 97 CYS A O 1
ATOM 778 N N . ALA A 1 98 ? 12.852 10.789 -2.922 1 91.69 98 ALA A N 1
ATOM 779 C CA . ALA A 1 98 ? 14.297 11.023 -2.922 1 91.69 98 ALA A CA 1
ATOM 780 C C . ALA A 1 98 ? 14.984 10.188 -4.004 1 91.69 98 ALA A C 1
ATOM 782 O O . ALA A 1 98 ? 15.953 10.648 -4.621 1 91.69 98 ALA A O 1
ATOM 783 N N . GLU A 1 99 ? 14.359 9.008 -4.203 1 86.94 99 GLU A N 1
ATOM 784 C CA . GLU A 1 99 ? 15 8.078 -5.133 1 86.94 99 GLU A CA 1
ATOM 785 C C . GLU A 1 99 ? 14.461 8.25 -6.551 1 86.94 99 GLU A C 1
ATOM 787 O O . GLU A 1 99 ? 15.008 7.699 -7.504 1 86.94 99 GLU A O 1
ATOM 792 N N . THR A 1 100 ? 13.422 9.016 -6.723 1 87.88 100 THR A N 1
ATOM 793 C CA . THR A 1 100 ? 12.789 9.133 -8.031 1 87.88 100 THR A CA 1
ATOM 794 C C . THR A 1 100 ? 12.727 10.594 -8.469 1 87.88 100 THR A C 1
ATOM 796 O O . THR A 1 100 ? 13.641 11.094 -9.125 1 87.88 100 THR A O 1
ATOM 799 N N . ASN A 1 101 ? 11.852 11.32 -7.891 1 88.19 101 ASN A N 1
ATOM 800 C CA . ASN A 1 101 ? 11.547 12.688 -8.297 1 88.19 101 ASN A CA 1
ATOM 801 C C . ASN A 1 101 ? 12.719 13.625 -8.016 1 88.19 101 ASN A C 1
ATOM 803 O O . ASN A 1 101 ? 12.961 14.57 -8.773 1 88.19 101 ASN A O 1
ATOM 807 N N . GLN A 1 102 ? 13.367 13.375 -6.969 1 90.69 102 GLN A N 1
ATOM 808 C CA . GLN A 1 102 ? 14.445 14.273 -6.562 1 90.69 102 GLN A CA 1
ATOM 809 C C . GLN A 1 102 ? 15.805 13.594 -6.668 1 90.69 102 GLN A C 1
ATOM 811 O O . GLN A 1 102 ? 16.75 13.961 -5.965 1 90.69 102 GLN A O 1
ATOM 816 N N . LYS A 1 103 ? 15.758 12.633 -7.539 1 87.25 103 LYS A N 1
ATOM 817 C CA . LYS A 1 103 ? 17.016 11.93 -7.754 1 87.25 103 LYS A CA 1
ATOM 818 C C . LYS A 1 103 ? 18.125 12.906 -8.164 1 87.25 103 LYS A C 1
ATOM 820 O O . LYS A 1 103 ? 17.906 13.766 -9.023 1 87.25 103 LYS A O 1
ATOM 825 N N . GLY A 1 104 ? 19.312 12.766 -7.508 1 91.19 104 GLY A N 1
ATOM 826 C CA . GLY A 1 104 ? 20.438 13.617 -7.844 1 91.19 104 GLY A CA 1
ATOM 827 C C . GLY A 1 104 ? 20.5 14.891 -7.016 1 91.19 104 GLY A C 1
ATOM 828 O O . GLY A 1 104 ? 21.5 15.602 -7.031 1 91.19 104 GLY A O 1
ATOM 829 N N . HIS A 1 105 ? 19.484 15.25 -6.348 1 94.62 105 HIS A N 1
ATOM 830 C CA . HIS A 1 105 ? 19.5 16.422 -5.48 1 94.62 105 HIS A CA 1
ATOM 831 C C . HIS A 1 105 ? 20.375 16.188 -4.258 1 94.62 105 HIS A C 1
ATOM 833 O O . HIS A 1 105 ? 20.719 15.047 -3.938 1 94.62 105 HIS A O 1
ATOM 839 N N . ASP A 1 106 ? 20.781 17.312 -3.607 1 94.56 106 ASP A N 1
ATOM 840 C CA . ASP A 1 106 ? 21.469 17.25 -2.326 1 94.56 106 ASP A CA 1
ATOM 841 C C . ASP A 1 106 ? 20.5 16.969 -1.185 1 94.56 106 ASP A C 1
ATOM 843 O O . ASP A 1 106 ? 19.594 17.781 -0.919 1 94.56 106 ASP A O 1
ATOM 847 N N . MET A 1 107 ? 20.75 15.734 -0.625 1 93.88 107 MET A N 1
ATOM 848 C CA . MET A 1 107 ? 19.781 15.32 0.387 1 93.88 107 MET A CA 1
ATOM 849 C C . MET A 1 107 ? 20.469 14.953 1.692 1 93.88 107 MET A C 1
ATOM 851 O O . MET A 1 107 ? 21.609 14.484 1.681 1 93.88 107 MET A O 1
ATOM 855 N N . ILE A 1 108 ? 19.797 15.266 2.795 1 91.12 108 ILE A N 1
ATOM 856 C CA . ILE A 1 108 ? 20.219 14.844 4.125 1 91.12 108 ILE A CA 1
ATOM 857 C C . ILE A 1 108 ? 19.156 13.93 4.734 1 91.12 108 ILE A C 1
ATOM 859 O O . ILE A 1 108 ? 17.984 14.32 4.859 1 91.12 108 ILE A O 1
ATOM 863 N N . SER A 1 109 ? 19.516 12.594 4.707 1 81.62 109 SER A N 1
ATOM 864 C CA . SER A 1 109 ? 18.562 11.656 5.289 1 81.62 109 SER A CA 1
ATOM 865 C C . SER A 1 109 ? 18.641 11.672 6.812 1 81.62 109 SER A C 1
ATOM 867 O O . SER A 1 109 ? 19.703 11.867 7.391 1 81.62 109 SER A O 1
ATOM 869 N N . HIS A 1 110 ? 17.625 11.977 7.457 1 64.5 110 HIS A N 1
ATOM 870 C CA . HIS A 1 110 ? 17.578 11.836 8.906 1 64.5 110 HIS A CA 1
ATOM 871 C C . HIS A 1 110 ? 17.547 10.367 9.32 1 64.5 110 HIS A C 1
ATOM 873 O O . HIS A 1 110 ? 16.656 9.625 8.898 1 64.5 110 HIS A O 1
ATOM 879 N N . GLU A 1 111 ? 18.641 9.594 8.93 1 51.81 111 GLU A N 1
ATOM 880 C CA . GLU A 1 111 ? 18.484 8.328 9.648 1 51.81 111 GLU A CA 1
ATOM 881 C C . GLU A 1 111 ? 17.812 8.539 11 1 51.81 111 GLU A C 1
ATOM 883 O O . GLU A 1 111 ? 18.438 9.031 11.945 1 51.81 111 GLU A O 1
ATOM 888 N N . ILE A 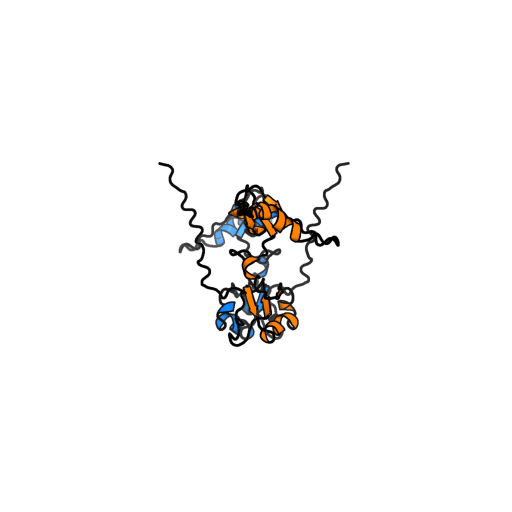1 112 ? 16.688 8.969 11.227 1 43.72 112 ILE A N 1
ATOM 889 C CA . ILE A 1 112 ? 16.094 8.805 12.547 1 43.72 112 ILE A CA 1
ATOM 890 C C . ILE A 1 112 ? 16.219 7.352 12.992 1 43.72 112 ILE A C 1
ATOM 892 O O . ILE A 1 112 ? 15.531 6.473 12.453 1 43.72 112 ILE A O 1
ATOM 896 N N . LYS A 1 113 ? 17.375 6.75 13.039 1 37.91 113 LYS A N 1
ATOM 897 C CA . LYS A 1 113 ? 17.469 5.562 13.883 1 37.91 113 LYS A CA 1
ATOM 898 C C . LYS A 1 113 ? 16.5 5.648 15.062 1 37.91 113 LYS A C 1
ATOM 900 O O . LYS A 1 113 ? 16.531 6.605 15.836 1 37.91 113 LYS A O 1
ATOM 905 N N . LYS A 1 114 ? 15.328 5.125 15.109 1 39.47 114 LYS A N 1
ATOM 906 C CA . LYS A 1 114 ? 14.727 4.715 16.375 1 39.47 114 LYS A CA 1
ATOM 907 C C . LYS A 1 114 ? 15.781 4.211 17.344 1 39.47 114 LYS A C 1
ATOM 909 O O . LYS A 1 114 ? 15.898 3.004 17.578 1 39.47 114 LYS A O 1
ATOM 914 N N . ALA A 1 115 ? 16.984 4.324 17.438 1 32.41 115 ALA A N 1
ATOM 915 C CA . ALA A 1 115 ? 17.688 4.129 18.703 1 32.41 115 ALA A CA 1
ATOM 916 C C . ALA A 1 115 ? 16.906 4.75 19.875 1 32.41 115 ALA A C 1
ATOM 918 O O . ALA A 1 115 ? 16.109 5.66 19.672 1 32.41 115 ALA A O 1
ATOM 919 N N . GLY A 1 116 ? 16.922 4.273 21.312 1 32.5 116 GLY A N 1
ATOM 920 C CA . GLY A 1 116 ? 16.578 4.828 22.625 1 32.5 116 GLY A CA 1
ATOM 921 C C . GLY A 1 116 ? 16.75 6.332 22.688 1 32.5 116 GLY A C 1
ATOM 922 O O . GLY A 1 116 ? 16.5 6.941 23.734 1 32.5 116 GLY A O 1
ATOM 923 N N . ARG A 1 117 ? 17.828 7.023 22.219 1 31.28 117 ARG A N 1
ATOM 924 C CA . ARG A 1 117 ? 18.047 8.398 22.656 1 31.28 117 ARG A CA 1
ATOM 925 C C . ARG A 1 117 ? 17.031 9.336 22 1 31.28 117 ARG A C 1
ATOM 927 O O . ARG A 1 117 ? 16.781 9.25 20.797 1 31.28 117 ARG A O 1
ATOM 934 N N . GLN A 1 118 ? 16.125 10.062 22.75 1 33.19 118 GLN A N 1
ATOM 935 C CA . GLN A 1 118 ? 15.305 11.273 22.719 1 33.19 118 GLN A CA 1
ATOM 936 C C . GLN A 1 118 ? 15.898 12.32 21.781 1 33.19 118 GLN A C 1
ATOM 938 O O . GLN A 1 118 ? 16.781 13.078 22.172 1 33.19 118 GLN A O 1
ATOM 943 N N . VAL A 1 119 ? 16.25 12.109 20.734 1 30.45 119 VAL A N 1
ATOM 944 C CA . VAL A 1 119 ? 16.656 13.336 20.062 1 30.45 119 VAL A CA 1
ATOM 945 C C . VAL A 1 119 ? 15.461 14.289 19.969 1 30.45 119 VAL A C 1
ATOM 947 O O . VAL A 1 119 ? 14.344 13.867 19.641 1 30.45 119 VAL A O 1
ATOM 950 N N . ASP A 1 120 ? 15.414 15.344 20.703 1 29.03 120 ASP A N 1
ATOM 951 C CA . ASP A 1 120 ? 14.453 16.438 20.797 1 29.03 120 ASP A CA 1
ATOM 952 C C . ASP A 1 120 ? 14.07 16.953 19.406 1 29.03 120 ASP A C 1
ATOM 954 O O . ASP A 1 120 ? 14.938 17.297 18.609 1 29.03 120 ASP A O 1
ATOM 958 N N . PRO A 1 121 ? 13.008 16.594 18.922 1 33.72 121 PRO A N 1
ATOM 959 C CA . PRO A 1 121 ? 12.5 17.25 17.719 1 33.72 121 PRO A CA 1
ATOM 960 C C . PRO A 1 121 ? 12.797 18.75 17.688 1 33.72 121 PRO A C 1
ATOM 962 O O . PRO A 1 121 ? 12.477 19.422 16.719 1 33.72 121 PRO A O 1
ATOM 965 N N . GLY A 1 122 ? 13.172 19.328 18.812 1 30.53 122 GLY A N 1
ATOM 966 C CA . GLY A 1 122 ? 13.508 20.734 18.906 1 30.53 122 GLY A CA 1
ATOM 967 C C . GLY A 1 122 ? 14.68 21.141 18.031 1 30.53 122 GLY A C 1
ATOM 968 O O . GLY A 1 122 ? 14.906 22.328 17.797 1 30.53 122 GLY A O 1
ATOM 969 N N . VAL A 1 123 ? 15.562 20.203 17.766 1 31.73 123 VAL A N 1
ATOM 970 C CA . VAL A 1 123 ? 16.766 20.719 17.141 1 31.73 123 VAL A CA 1
ATOM 971 C C . VAL A 1 123 ? 16.5 21.031 15.672 1 31.73 123 VAL A C 1
ATOM 973 O O . VAL A 1 123 ? 17.062 21.969 15.117 1 31.73 123 VAL A O 1
ATOM 976 N N . LEU A 1 124 ? 15.609 20.297 15.07 1 33.31 124 LEU A N 1
ATOM 977 C CA . LEU A 1 124 ? 15.422 20.656 13.672 1 33.31 124 LEU A CA 1
ATOM 978 C C . LEU A 1 124 ? 14.672 21.984 13.547 1 33.31 124 LEU A C 1
ATOM 980 O O . LEU A 1 124 ? 14.758 22.656 12.516 1 33.31 124 LEU A O 1
ATOM 984 N N . PHE A 1 125 ? 13.797 22.297 14.516 1 31.53 125 PHE A N 1
ATOM 985 C CA . PHE A 1 125 ? 13.195 23.625 14.453 1 31.53 125 PHE A CA 1
ATOM 986 C C . PHE A 1 125 ? 14.258 24.703 14.625 1 31.53 125 PHE A C 1
ATOM 988 O O . PHE A 1 125 ? 14.109 25.812 14.102 1 31.53 125 PHE A O 1
ATOM 995 N N . SER A 1 126 ? 15.273 24.438 15.477 1 30.81 126 SER A N 1
ATOM 996 C CA . SER A 1 126 ? 16.234 25.5 15.75 1 30.81 126 SER A CA 1
ATOM 997 C C . SER A 1 126 ? 17.062 25.828 14.508 1 30.81 126 SER A C 1
ATOM 999 O O . SER A 1 126 ? 17.641 26.906 14.406 1 30.81 126 SER A O 1
ATOM 1001 N N . LEU A 1 127 ? 17.344 24.828 13.719 1 32.12 127 LEU A N 1
ATOM 1002 C CA . LEU A 1 127 ? 18.188 25.328 12.641 1 32.12 127 LEU A CA 1
ATOM 1003 C C . LEU A 1 127 ? 17.406 26.266 11.727 1 32.12 127 LEU A C 1
ATOM 1005 O O . LEU A 1 127 ? 17.969 27.234 11.195 1 32.12 127 LEU A O 1
ATOM 1009 N N . PHE A 1 128 ? 16.172 25.906 11.438 1 33.03 128 PHE A N 1
ATOM 1010 C CA . PHE A 1 128 ? 15.516 26.969 10.695 1 33.03 128 PHE A CA 1
ATOM 1011 C C . PHE A 1 128 ? 15.062 28.094 11.625 1 33.03 128 PHE A C 1
ATOM 1013 O O . PHE A 1 128 ? 13.906 28.516 11.586 1 33.03 128 PHE A O 1
ATOM 1020 N N . GLY A 1 129 ? 15.352 28 12.938 1 29.11 129 GLY A N 1
ATOM 1021 C CA . GLY A 1 129 ? 15.133 29.125 13.836 1 29.11 129 GLY A CA 1
ATOM 1022 C C . GLY A 1 129 ? 15.531 30.453 13.242 1 29.11 129 GLY A C 1
ATOM 1023 O O . GLY A 1 129 ? 15.289 31.516 13.844 1 29.11 129 GLY A O 1
ATOM 1024 N N . PHE A 1 130 ? 16.578 30.438 12.438 1 30.3 130 PHE A N 1
ATOM 1025 C CA . PHE A 1 130 ? 17.156 31.781 12.5 1 30.3 130 PHE A CA 1
ATOM 1026 C C . PHE A 1 130 ? 16.156 32.812 12.031 1 30.3 130 PHE A C 1
ATOM 1028 O O . PHE A 1 130 ? 16.297 34 12.344 1 30.3 130 PHE A O 1
ATOM 1035 N N . VAL A 1 131 ? 15.406 32.531 10.969 1 29.22 131 VAL A N 1
ATOM 1036 C CA . VAL A 1 131 ? 15.148 33.844 10.391 1 29.22 131 VAL A CA 1
ATOM 1037 C C . VAL A 1 131 ? 14.047 34.531 11.18 1 29.22 131 VAL A C 1
ATOM 1039 O O . VAL A 1 131 ? 12.859 34.344 10.891 1 29.22 131 VAL A O 1
ATOM 1042 N N . LYS A 1 132 ? 13.789 34.188 12.508 1 30.14 132 LYS A N 1
ATOM 1043 C CA . LYS A 1 132 ? 12.969 35.25 13.078 1 30.14 132 LYS A CA 1
ATOM 1044 C C . LYS A 1 132 ? 13.531 36.625 12.742 1 30.14 132 LYS A C 1
ATOM 1046 O O . LYS A 1 132 ? 14.688 36.906 13.031 1 30.14 132 LYS A O 1
ATOM 1051 N N . PHE A 1 133 ? 13.07 37.25 11.656 1 26.3 133 PHE A N 1
ATOM 1052 C CA . PHE A 1 133 ? 13.164 38.688 11.508 1 26.3 133 PHE A CA 1
ATOM 1053 C C . PHE A 1 133 ? 12.758 39.406 12.789 1 26.3 133 PHE A C 1
ATOM 1055 O O . PHE A 1 133 ? 11.609 39.25 13.234 1 26.3 133 PHE A O 1
ATOM 1062 N N . SER A 1 134 ? 13.547 39.375 13.828 1 26.92 134 SER A N 1
ATOM 1063 C CA . SER A 1 134 ? 13.5 40.312 14.93 1 26.92 134 SER A CA 1
ATOM 1064 C C . SER A 1 134 ? 13.133 41.719 14.43 1 26.92 134 SER A C 1
ATOM 1066 O O . SER A 1 134 ? 13.891 42.344 13.68 1 26.92 134 SER A O 1
ATOM 1068 N N . SER A 1 135 ? 11.844 41.906 14.008 1 26.72 135 SER A N 1
ATOM 1069 C CA . SER A 1 135 ? 11.352 43.281 13.938 1 26.72 135 SER A CA 1
ATOM 1070 C C . SER A 1 135 ? 11.742 44.062 15.188 1 26.72 135 SER A C 1
ATOM 1072 O O . SER A 1 135 ? 11.219 43.812 16.281 1 26.72 135 SER A O 1
ATOM 1074 N N . SER A 1 136 ? 13.039 44.188 15.477 1 28.16 136 SER A N 1
ATOM 1075 C CA . SER A 1 136 ? 13.531 45.188 16.391 1 28.16 136 SER A CA 1
ATOM 1076 C C . SER A 1 136 ? 12.812 46.531 16.188 1 28.16 136 SER A C 1
ATOM 1078 O O . SER A 1 136 ? 13 47.188 15.148 1 28.16 136 SER A O 1
ATOM 1080 N N . ALA A 1 137 ? 11.438 46.625 16.328 1 28.91 137 ALA A N 1
ATOM 1081 C CA . ALA A 1 137 ? 10.828 47.938 16.469 1 28.91 137 ALA A CA 1
ATOM 1082 C C . ALA A 1 137 ? 11.633 48.812 17.438 1 28.91 137 ALA A C 1
ATOM 1084 O O . ALA A 1 137 ? 11.773 48.469 18.609 1 28.91 137 ALA A O 1
ATOM 1085 N N . SER A 1 138 ? 12.766 49.375 16.922 1 28.84 138 SER A N 1
ATOM 1086 C CA . SER A 1 138 ? 13.5 50.5 17.484 1 28.84 138 SER A CA 1
ATOM 1087 C C . SER A 1 138 ? 12.555 51.562 18.016 1 28.84 138 SER A C 1
ATOM 1089 O O . SER A 1 138 ? 11.727 52.094 17.266 1 28.84 138 SER A O 1
ATOM 1091 N N . LYS A 1 139 ? 11.93 51.406 19.188 1 30.98 139 LYS A N 1
ATOM 1092 C CA . LYS A 1 139 ? 11.344 52.531 19.938 1 30.98 139 LYS A CA 1
ATOM 1093 C C . LYS A 1 139 ? 12.266 53.75 19.953 1 30.98 139 LYS A C 1
ATOM 1095 O O . LYS A 1 139 ? 13.352 53.688 20.531 1 30.98 139 LYS A O 1
ATOM 1100 N N . CYS A 1 140 ? 12.422 54.375 18.75 1 27.53 140 CYS A N 1
ATOM 1101 C CA . CYS A 1 140 ? 13.039 55.719 18.766 1 27.53 140 CYS A CA 1
ATOM 1102 C C . CYS A 1 140 ? 12.414 56.594 19.844 1 27.53 140 CYS A C 1
ATOM 1104 O O . CYS A 1 140 ? 11.203 56.812 19.844 1 27.53 140 CYS A O 1
ATOM 1106 N N . LEU A 1 141 ? 12.82 56.375 21.062 1 26.22 141 LEU A N 1
ATOM 1107 C CA . LEU A 1 141 ? 12.664 57.312 22.172 1 26.22 141 LEU A CA 1
ATOM 1108 C C . LEU A 1 141 ? 12.977 58.75 21.734 1 26.22 141 LEU A C 1
ATOM 1110 O O . LEU A 1 141 ? 14.086 59.031 21.266 1 26.22 141 LEU A O 1
ATOM 1114 N N . ASN A 1 142 ? 12.047 59.344 20.938 1 22.69 142 ASN A N 1
ATOM 1115 C CA . ASN A 1 142 ? 12.07 60.812 20.797 1 22.69 142 ASN A CA 1
ATOM 1116 C C . ASN A 1 142 ? 12.297 61.5 22.156 1 22.69 142 ASN A C 1
ATOM 1118 O O . ASN A 1 142 ? 11.57 61.219 23.109 1 22.69 142 ASN A O 1
ATOM 1122 N N . THR A 1 143 ? 13.523 61.656 22.516 1 25 143 THR A N 1
ATOM 1123 C CA . THR A 1 143 ? 14.07 62.656 23.391 1 25 143 THR A CA 1
ATOM 1124 C C . THR A 1 143 ? 13.57 64.062 23 1 25 143 THR A C 1
ATOM 1126 O O . THR A 1 143 ? 13.805 64.5 21.875 1 25 143 THR A O 1
ATOM 1129 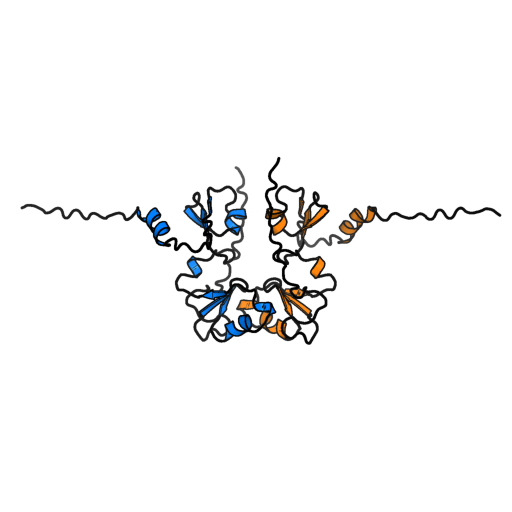N N . PRO A 1 144 ? 12.289 64.5 23.203 1 24.77 144 PRO A N 1
ATOM 1130 C CA . PRO A 1 144 ? 12.406 65.875 23.719 1 24.77 144 PRO A CA 1
ATOM 1131 C C . PRO A 1 144 ? 13.023 65.938 25.109 1 24.77 144 PRO A C 1
ATOM 1133 O O . PRO A 1 144 ? 12.953 65 25.859 1 24.77 144 PRO A O 1
ATOM 1136 N N . PRO B 1 1 ? 41.938 -8.836 2.596 1 24.08 1 PRO B N 1
ATOM 1137 C CA . PRO B 1 1 ? 40.781 -9.469 3.236 1 24.08 1 PRO B CA 1
ATOM 1138 C C . PRO B 1 1 ? 39.5 -8.617 3.137 1 24.08 1 PRO B C 1
ATOM 1140 O O . PRO B 1 1 ? 39.469 -7.492 3.633 1 24.08 1 PRO B O 1
ATOM 1143 N N . ILE B 1 2 ? 38.875 -8.578 2.002 1 30.48 2 ILE B N 1
ATOM 1144 C CA . ILE B 1 2 ? 37.781 -7.711 1.52 1 30.48 2 ILE B CA 1
ATOM 1145 C C . ILE B 1 2 ? 36.531 -7.953 2.344 1 30.48 2 ILE B C 1
ATOM 1147 O O . ILE B 1 2 ? 36.062 -9.086 2.441 1 30.48 2 ILE B O 1
ATOM 1151 N N . HIS B 1 3 ? 36.375 -7.254 3.467 1 27.38 3 HIS B N 1
ATOM 1152 C CA . HIS B 1 3 ? 35.281 -7.305 4.422 1 27.38 3 HIS B CA 1
ATOM 1153 C C . HIS B 1 3 ? 33.938 -7.16 3.717 1 27.38 3 HIS B C 1
ATOM 1155 O O . HIS B 1 3 ? 33.75 -6.266 2.887 1 27.38 3 HIS B O 1
ATOM 1161 N N . GLY B 1 4 ? 33.25 -8.258 3.414 1 24.34 4 GLY B N 1
ATOM 1162 C CA . GLY B 1 4 ? 31.969 -8.492 2.76 1 24.34 4 GLY B CA 1
ATOM 1163 C C . GLY B 1 4 ? 30.828 -7.707 3.379 1 24.34 4 GLY B C 1
ATOM 1164 O O . GLY B 1 4 ? 30.797 -7.484 4.594 1 24.34 4 GLY B O 1
ATOM 1165 N N . ILE B 1 5 ? 30.484 -6.613 2.85 1 31.3 5 ILE B N 1
ATOM 1166 C CA . ILE B 1 5 ? 29.344 -5.797 3.24 1 31.3 5 ILE B CA 1
ATOM 1167 C C . ILE B 1 5 ? 28.125 -6.695 3.461 1 31.3 5 ILE B C 1
ATOM 1169 O O . ILE B 1 5 ? 27.75 -7.477 2.582 1 31.3 5 ILE B O 1
ATOM 1173 N N . PRO B 1 6 ? 27.906 -7.242 4.738 1 27.7 6 PRO B N 1
ATOM 1174 C CA . PRO B 1 6 ? 26.719 -8.062 4.988 1 27.7 6 PRO B CA 1
ATOM 1175 C C . PRO B 1 6 ? 25.422 -7.414 4.484 1 27.7 6 PRO B C 1
ATOM 1177 O O . PRO B 1 6 ? 25.188 -6.23 4.738 1 27.7 6 PRO B O 1
ATOM 1180 N N . SER B 1 7 ? 25.141 -7.426 3.244 1 27.91 7 SER B N 1
ATOM 1181 C CA . SER B 1 7 ? 23.859 -7.023 2.676 1 27.91 7 SER B CA 1
ATOM 1182 C C . SER B 1 7 ? 22.703 -7.637 3.447 1 27.91 7 SER B C 1
ATOM 1184 O O . SER B 1 7 ? 22.375 -8.812 3.25 1 27.91 7 SER B O 1
ATOM 1186 N N . SER B 1 8 ? 22.656 -7.527 4.754 1 26.12 8 SER B N 1
ATOM 1187 C CA . SER B 1 8 ? 21.531 -8.117 5.461 1 26.12 8 SER B CA 1
ATOM 1188 C C . SER B 1 8 ? 20.203 -7.648 4.875 1 26.12 8 SER B C 1
ATOM 1190 O O . SER B 1 8 ? 19.734 -6.551 5.188 1 26.12 8 SER B O 1
ATOM 1192 N N . PHE B 1 9 ? 20.078 -7.633 3.604 1 26.58 9 PHE B N 1
ATOM 1193 C CA . PHE B 1 9 ? 18.703 -7.496 3.172 1 26.58 9 PHE B CA 1
ATOM 1194 C C . PHE B 1 9 ? 17.797 -8.43 3.963 1 26.58 9 PHE B C 1
ATOM 1196 O O . PHE B 1 9 ? 17.953 -9.648 3.902 1 26.58 9 PHE B O 1
ATOM 1203 N N . GLN B 1 10 ? 17.656 -8.211 5.18 1 25.17 10 GLN B N 1
ATOM 1204 C CA . GLN B 1 10 ? 16.703 -9 5.949 1 25.17 10 GLN B CA 1
ATOM 1205 C C . GLN B 1 10 ? 15.453 -9.289 5.133 1 25.17 10 GLN B C 1
ATOM 1207 O O . GLN B 1 10 ? 14.797 -8.367 4.648 1 25.17 10 GLN B O 1
ATOM 1212 N N . ARG B 1 11 ? 15.562 -10.25 4.223 1 29.5 11 ARG B N 1
ATOM 1213 C CA . ARG B 1 11 ? 14.352 -10.93 3.762 1 29.5 11 ARG B CA 1
ATOM 1214 C C . ARG B 1 11 ? 13.297 -10.977 4.859 1 29.5 11 ARG B C 1
ATOM 1216 O O . ARG B 1 11 ? 13.484 -11.633 5.883 1 29.5 11 ARG B O 1
ATOM 1223 N N . ARG B 1 12 ? 12.945 -9.805 5.445 1 28.92 12 ARG B N 1
ATOM 1224 C CA . ARG B 1 12 ? 11.727 -10.086 6.195 1 28.92 12 ARG B CA 1
ATOM 1225 C C . ARG B 1 12 ? 11.047 -11.352 5.68 1 28.92 12 ARG B C 1
ATOM 1227 O O . ARG B 1 12 ? 10.766 -11.469 4.484 1 28.92 12 ARG B O 1
ATOM 1234 N N . ARG B 1 13 ? 11.531 -12.469 6.148 1 28.67 13 ARG B N 1
ATOM 1235 C CA . ARG B 1 13 ? 10.648 -13.625 6.051 1 28.67 13 ARG B CA 1
ATOM 1236 C C . ARG B 1 13 ? 9.18 -13.195 5.992 1 28.67 13 ARG B C 1
ATOM 1238 O O . ARG B 1 13 ? 8.641 -12.68 6.973 1 28.67 13 ARG B O 1
ATOM 1245 N N . LEU B 1 14 ? 8.789 -12.406 4.957 1 34.66 14 LEU B N 1
ATOM 1246 C CA . LEU B 1 14 ? 7.344 -12.477 4.75 1 34.66 14 LEU B CA 1
ATOM 1247 C C . LEU B 1 14 ? 6.758 -13.719 5.402 1 34.66 14 LEU B C 1
ATOM 1249 O O . LEU B 1 14 ? 7.199 -14.836 5.129 1 34.66 14 LEU B O 1
ATOM 1253 N N . SER B 1 15 ? 6.695 -13.789 6.691 1 36.5 15 SER B N 1
ATOM 1254 C CA . SER B 1 15 ? 5.863 -14.883 7.199 1 36.5 15 SER B CA 1
ATOM 1255 C C . SER B 1 15 ? 5.027 -15.5 6.082 1 36.5 15 SER B C 1
ATOM 1257 O O . SER B 1 15 ? 4.785 -14.867 5.055 1 36.5 15 SER B O 1
ATOM 1259 N N . THR B 1 16 ? 4.93 -16.859 5.918 1 36.56 16 THR B N 1
ATOM 1260 C CA . THR B 1 16 ? 4 -17.578 5.051 1 36.56 16 THR B CA 1
ATOM 1261 C C . THR B 1 16 ? 2.73 -16.766 4.828 1 36.56 16 THR B C 1
ATOM 1263 O O . THR B 1 16 ? 1.786 -16.844 5.617 1 36.56 16 THR B O 1
ATOM 1266 N N . LYS B 1 17 ? 2.699 -15.57 4.887 1 41.81 17 LYS B N 1
ATOM 1267 C CA . LYS B 1 17 ? 1.549 -14.789 4.445 1 41.81 17 LYS B CA 1
ATOM 1268 C C . LYS B 1 17 ? 0.89 -15.422 3.223 1 41.81 17 LYS B C 1
ATOM 1270 O O . LYS B 1 17 ? 1.576 -15.938 2.338 1 41.81 17 LYS B O 1
ATOM 1275 N N . GLN B 1 18 ? -0.348 -15.891 3.361 1 44.38 18 GLN B N 1
ATOM 1276 C CA . GLN B 1 18 ? -1.256 -16.609 2.473 1 44.38 18 GLN B CA 1
ATOM 1277 C C . GLN B 1 18 ? -1.179 -16.062 1.051 1 44.38 18 GLN B C 1
ATOM 1279 O O . GLN B 1 18 ? -1.383 -14.867 0.827 1 44.38 18 GLN B O 1
ATOM 1284 N N . ARG B 1 19 ? -0.123 -16.422 0.238 1 46.44 19 ARG B N 1
ATOM 1285 C CA . ARG B 1 19 ? 0.004 -16.406 -1.216 1 46.44 19 ARG B CA 1
ATOM 1286 C C . ARG B 1 19 ? -1.355 -16.219 -1.882 1 46.44 19 ARG B C 1
ATOM 1288 O O . ARG B 1 19 ? -2.334 -16.859 -1.501 1 46.44 19 ARG B O 1
ATOM 1295 N N . ALA B 1 20 ? -1.575 -15.094 -2.455 1 52.31 20 ALA B N 1
ATOM 1296 C CA . ALA B 1 20 ? -2.734 -14.93 -3.33 1 52.31 20 ALA B CA 1
ATOM 1297 C C . ALA B 1 20 ? -3.057 -16.234 -4.062 1 52.31 20 ALA B C 1
ATOM 1299 O O . ALA B 1 20 ? -3.842 -16.234 -5.012 1 52.31 20 ALA B O 1
ATOM 1300 N N . SER B 1 21 ? -2.215 -17.359 -3.859 1 51.34 21 SER B N 1
ATOM 1301 C CA . SER B 1 21 ? -2.539 -18.547 -4.645 1 51.34 21 SER B CA 1
ATOM 1302 C C . SER B 1 21 ? -4.008 -18.938 -4.48 1 51.34 21 SER B C 1
ATOM 1304 O O . SER B 1 21 ? -4.703 -18.391 -3.617 1 51.34 21 SER B O 1
ATOM 1306 N N . ARG B 1 22 ? -4.355 -20.078 -5.199 1 63.31 22 ARG B N 1
ATOM 1307 C CA . ARG B 1 22 ? -5.559 -20.891 -5.156 1 63.31 22 ARG B CA 1
ATOM 1308 C C . ARG B 1 22 ? -5.965 -21.203 -3.719 1 63.31 22 ARG B C 1
ATOM 1310 O O . ARG B 1 22 ? -5.578 -22.234 -3.164 1 63.31 22 ARG B O 1
ATOM 1317 N N . GLY B 1 23 ? -5.953 -20.031 -3.053 1 85.06 23 GLY B N 1
ATOM 1318 C CA . GLY B 1 23 ? -6.207 -20.312 -1.65 1 85.06 23 GLY B CA 1
ATOM 1319 C C . GLY B 1 23 ? -7.508 -19.719 -1.146 1 85.06 23 GLY B C 1
ATOM 1320 O O . GLY B 1 23 ? -8.297 -19.188 -1.929 1 85.06 23 GLY B O 1
ATOM 1321 N N . SER B 1 24 ? -7.734 -20.047 -0.032 1 94.69 24 SER B N 1
ATOM 1322 C CA . SER B 1 24 ? -8.938 -19.625 0.669 1 94.69 24 SER B CA 1
ATOM 1323 C C . SER B 1 24 ? -8.922 -18.125 0.936 1 94.69 24 SER B C 1
ATOM 1325 O O . SER B 1 24 ? -7.867 -17.484 0.87 1 94.69 24 SER B O 1
ATOM 1327 N N . CYS B 1 25 ? -10.109 -17.594 1.011 1 96.88 25 CYS B N 1
ATOM 1328 C CA . CYS B 1 25 ? -10.258 -16.203 1.435 1 96.88 25 CYS B CA 1
ATOM 1329 C C . CYS B 1 25 ? -9.492 -15.938 2.725 1 96.88 25 CYS B C 1
ATOM 1331 O O . CYS B 1 25 ? -9.633 -16.688 3.699 1 96.88 25 CYS B O 1
ATOM 1333 N N . ASP B 1 26 ? -8.742 -14.836 2.744 1 96.44 26 ASP B N 1
ATOM 1334 C CA . ASP B 1 26 ? -7.918 -14.531 3.906 1 96.44 26 ASP B CA 1
ATOM 1335 C C . ASP B 1 26 ? -8.766 -14.008 5.062 1 96.44 26 ASP B C 1
ATOM 1337 O O . ASP B 1 26 ? -8.305 -13.938 6.199 1 96.44 26 ASP B O 1
ATOM 1341 N N . ILE B 1 27 ? -9.93 -13.594 4.723 1 96.06 27 ILE B N 1
ATOM 1342 C CA . ILE B 1 27 ? -10.789 -13.023 5.746 1 96.06 27 ILE B CA 1
ATOM 1343 C C . ILE B 1 27 ? -11.562 -14.133 6.457 1 96.06 27 ILE B C 1
ATOM 1345 O O . ILE B 1 27 ? -11.539 -14.227 7.688 1 96.06 27 ILE B O 1
ATOM 1349 N N . CYS B 1 28 ? -12.188 -15.055 5.75 1 95.19 28 CYS B N 1
ATOM 1350 C CA . CYS B 1 28 ? -13.016 -16.062 6.383 1 95.19 28 CYS B CA 1
ATOM 1351 C C . CYS B 1 28 ? -12.328 -17.422 6.363 1 95.19 28 CYS B C 1
ATOM 1353 O O . CYS B 1 28 ? -12.703 -18.328 7.109 1 95.19 28 CYS B O 1
ATOM 1355 N N . SER B 1 29 ? -11.43 -17.656 5.531 1 94 29 SER B N 1
ATOM 1356 C CA . SER B 1 29 ? -10.719 -18.906 5.336 1 94 29 SER B CA 1
ATOM 1357 C C . SER B 1 29 ? -11.695 -20.062 5.082 1 94 29 SER B C 1
ATOM 1359 O O . SER B 1 29 ? -11.383 -21.219 5.367 1 94 29 SER B O 1
ATOM 1361 N N . GLU B 1 30 ? -12.812 -19.797 4.652 1 95.12 30 GLU B N 1
ATOM 1362 C CA . GLU B 1 30 ? -13.859 -20.812 4.512 1 95.12 30 GLU B CA 1
ATOM 1363 C C . GLU B 1 30 ? -14.117 -21.141 3.041 1 95.12 30 GLU B C 1
ATOM 1365 O O . GLU B 1 30 ? -14.422 -22.281 2.695 1 95.12 30 GLU B O 1
ATOM 1370 N N . VAL B 1 31 ? -14.094 -20.141 2.242 1 96.12 31 VAL B N 1
ATOM 1371 C CA . VAL B 1 31 ? -14.406 -20.328 0.828 1 96.12 31 VAL B CA 1
ATOM 1372 C C . VAL B 1 31 ? -13.234 -19.844 -0.027 1 96.12 31 VAL B C 1
ATOM 1374 O O . VAL B 1 31 ? -12.344 -19.156 0.465 1 96.12 31 VAL B O 1
ATOM 1377 N N . GLN B 1 32 ? -13.258 -20.219 -1.298 1 95.94 32 GLN B N 1
ATOM 1378 C CA . GLN B 1 32 ? -12.18 -19.875 -2.219 1 95.94 32 GLN B CA 1
ATOM 1379 C C . GLN B 1 32 ? -12.141 -18.375 -2.475 1 95.94 32 GLN B C 1
ATOM 1381 O O . GLN B 1 32 ? -13.18 -17.734 -2.645 1 95.94 32 GLN B O 1
ATOM 1386 N N . ALA B 1 33 ? -10.922 -17.922 -2.545 1 97.44 33 ALA B N 1
ATOM 1387 C CA . ALA B 1 33 ? -10.742 -16.531 -2.947 1 97.44 33 ALA B CA 1
ATOM 1388 C C . ALA B 1 33 ? -10.953 -16.359 -4.449 1 97.44 33 ALA B C 1
ATOM 1390 O O . ALA B 1 33 ? -10.609 -17.234 -5.234 1 97.44 33 ALA B O 1
ATOM 1391 N N . VAL B 1 34 ? -11.438 -15.164 -4.809 1 97.69 34 VAL B N 1
ATOM 1392 C CA . VAL B 1 34 ? -11.68 -14.945 -6.23 1 97.69 34 VAL B CA 1
ATOM 1393 C C . VAL B 1 34 ? -10.961 -13.68 -6.691 1 97.69 34 VAL B C 1
ATOM 1395 O O . VAL B 1 34 ? -10.711 -13.5 -7.887 1 97.69 34 VAL B O 1
ATOM 1398 N N . LYS B 1 35 ? -10.664 -12.727 -5.789 1 98.06 35 LYS B N 1
ATOM 1399 C CA . LYS B 1 35 ? -9.922 -11.508 -6.086 1 98.06 35 LYS B CA 1
ATOM 1400 C C . LYS B 1 35 ? -8.742 -11.336 -5.133 1 98.06 35 LYS B C 1
ATOM 1402 O O . LYS B 1 35 ? -8.797 -11.773 -3.98 1 98.06 35 LYS B O 1
ATOM 1407 N N . PHE B 1 36 ? -7.73 -10.789 -5.621 1 96.69 36 PHE B N 1
ATOM 1408 C CA . PHE B 1 36 ? -6.586 -10.359 -4.828 1 96.69 36 PHE B CA 1
ATOM 1409 C C . PHE B 1 36 ? -6.426 -8.844 -4.887 1 96.69 36 PHE B C 1
ATOM 1411 O O . PHE B 1 36 ? -6.457 -8.25 -5.969 1 96.69 36 PHE B O 1
ATOM 1418 N N . CYS B 1 37 ? -6.367 -8.227 -3.738 1 96.94 37 CYS B N 1
ATOM 1419 C CA . CYS B 1 37 ? -6.109 -6.789 -3.686 1 96.94 37 CYS B CA 1
ATOM 1420 C C . CYS B 1 37 ? -4.617 -6.508 -3.527 1 96.94 37 CYS B C 1
ATOM 1422 O O . CYS B 1 37 ? -4.035 -6.805 -2.482 1 96.94 37 CYS B O 1
ATOM 1424 N N . GLN B 1 38 ? -4.113 -5.863 -4.465 1 94.44 38 GLN B N 1
ATOM 1425 C CA . GLN B 1 38 ? -2.686 -5.566 -4.469 1 94.44 38 GLN B CA 1
ATOM 1426 C C . GLN B 1 38 ? -2.342 -4.496 -3.434 1 94.44 38 GLN B C 1
ATOM 1428 O O . GLN B 1 38 ? -1.224 -4.461 -2.916 1 94.44 38 GLN B O 1
ATOM 1433 N N . THR B 1 39 ? -3.273 -3.721 -3.098 1 94.62 39 THR B N 1
ATOM 1434 C CA . THR B 1 39 ? -3.057 -2.67 -2.109 1 94.62 39 THR B CA 1
ATOM 1435 C C . THR B 1 39 ? -3.027 -3.252 -0.699 1 94.62 39 THR B C 1
ATOM 1437 O O . THR B 1 39 ? -2.076 -3.027 0.052 1 94.62 39 THR B O 1
ATOM 1440 N N . CYS B 1 40 ? -3.969 -4.035 -0.388 1 95.88 40 CYS B N 1
ATOM 1441 C CA . CYS B 1 40 ? -4.062 -4.637 0.937 1 95.88 40 CYS B CA 1
ATOM 1442 C C . CYS B 1 40 ? -3.1 -5.809 1.073 1 95.88 40 CYS B C 1
ATOM 1444 O O . CYS B 1 40 ? -2.758 -6.211 2.186 1 95.88 40 CYS B O 1
ATOM 1446 N N . ILE B 1 41 ? -2.775 -6.473 -0.047 1 95.12 41 ILE B N 1
ATOM 1447 C CA . ILE B 1 41 ? -2.078 -7.754 -0.117 1 95.12 41 ILE B CA 1
ATOM 1448 C C . ILE B 1 41 ? -2.91 -8.836 0.572 1 95.12 41 ILE B C 1
ATOM 1450 O O . ILE B 1 41 ? -2.391 -9.602 1.386 1 95.12 41 ILE B O 1
ATOM 1454 N N . VAL B 1 42 ? -4.172 -8.852 0.182 1 96.5 42 VAL B N 1
ATOM 1455 C CA . VAL B 1 42 ? -5.121 -9.789 0.775 1 96.5 42 VAL B CA 1
ATOM 1456 C C 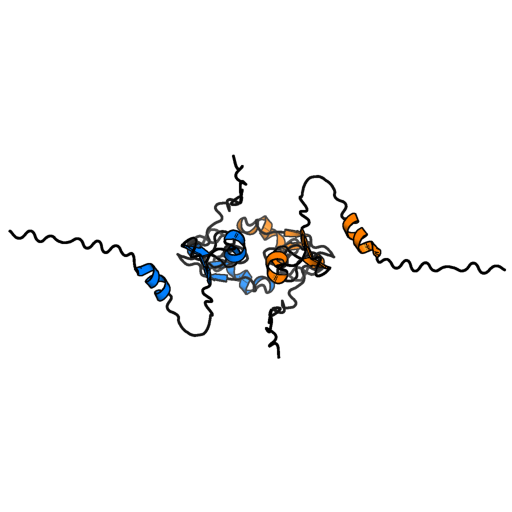. VAL B 1 42 ? -5.969 -10.43 -0.322 1 96.5 42 VAL B C 1
ATOM 1458 O O . VAL B 1 42 ? -6.41 -9.75 -1.25 1 96.5 42 VAL B O 1
ATOM 1461 N N . SER B 1 43 ? -6.223 -11.789 -0.199 1 96.62 43 SER B N 1
ATOM 1462 C CA . SER B 1 43 ? -7.141 -12.508 -1.08 1 96.62 43 SER B CA 1
ATOM 1463 C C . SER B 1 43 ? -8.555 -12.516 -0.514 1 96.62 43 SER B C 1
ATOM 1465 O O . SER B 1 43 ? -8.758 -12.82 0.664 1 96.62 43 SER B O 1
ATOM 1467 N N . TYR B 1 44 ? -9.508 -12.227 -1.393 1 97.62 44 TYR B N 1
ATOM 1468 C CA . TYR B 1 44 ? -10.891 -12.078 -0.952 1 97.62 44 TYR B CA 1
ATOM 1469 C C . TYR B 1 44 ? -11.805 -13.016 -1.727 1 97.62 44 TYR B C 1
ATOM 1471 O O . TYR B 1 44 ? -11.625 -13.227 -2.928 1 97.62 44 TYR B O 1
ATOM 1479 N N . CYS B 1 45 ? -12.75 -13.555 -0.955 1 97.88 45 CYS B N 1
ATOM 1480 C CA . CYS B 1 45 ? -13.852 -14.234 -1.62 1 97.88 45 CYS B CA 1
ATOM 1481 C C . CYS B 1 45 ? -14.867 -13.234 -2.152 1 97.88 45 CYS B C 1
ATOM 1483 O O . CYS B 1 45 ? -14.711 -12.031 -1.971 1 97.88 45 CYS B O 1
ATOM 1485 N N . GLU B 1 46 ? -15.93 -13.742 -2.75 1 97.94 46 GLU B N 1
ATOM 1486 C CA . GLU B 1 46 ? -16.953 -12.914 -3.379 1 97.94 46 GLU B CA 1
ATOM 1487 C C . GLU B 1 46 ? -17.672 -12.039 -2.35 1 97.94 46 GLU B C 1
ATOM 1489 O O . GLU B 1 46 ? -18.016 -10.898 -2.637 1 97.94 46 GLU B O 1
ATOM 1494 N N . THR B 1 47 ? -17.859 -12.562 -1.239 1 98.12 47 THR B N 1
ATOM 1495 C CA . THR B 1 47 ? -18.578 -11.836 -0.2 1 98.12 47 THR B CA 1
ATOM 1496 C C . THR B 1 47 ? -17.703 -10.727 0.39 1 98.12 47 THR B C 1
ATOM 1498 O O . THR B 1 47 ? -18.141 -9.578 0.5 1 98.12 47 THR B O 1
ATOM 1501 N N . HIS B 1 48 ? -16.5 -11.023 0.688 1 97.75 48 HIS B N 1
ATOM 1502 C CA . HIS B 1 48 ? -15.672 -10.094 1.449 1 97.75 48 HIS B CA 1
ATOM 1503 C C . HIS B 1 48 ? -15.039 -9.047 0.541 1 97.75 48 HIS B C 1
ATOM 1505 O O . HIS B 1 48 ? -14.586 -8 1.014 1 97.75 48 HIS B O 1
ATOM 1511 N N . ILE B 1 49 ? -15.086 -9.297 -0.749 1 98.31 49 ILE B N 1
ATOM 1512 C CA . ILE B 1 49 ? -14.531 -8.328 -1.689 1 98.31 49 ILE B CA 1
ATOM 1513 C C . ILE B 1 49 ? -15.508 -7.168 -1.867 1 98.31 49 ILE B C 1
ATOM 1515 O O . ILE B 1 49 ? -15.141 -6.109 -2.381 1 98.31 49 ILE B O 1
ATOM 1519 N N . ARG B 1 50 ? -16.719 -7.32 -1.395 1 98.12 50 ARG B N 1
ATOM 1520 C CA . ARG B 1 50 ? -17.781 -6.359 -1.697 1 98.12 50 ARG B CA 1
ATOM 1521 C C . ARG B 1 50 ? -17.453 -4.992 -1.101 1 98.12 50 ARG B C 1
ATOM 1523 O O . ARG B 1 50 ? -17.859 -3.961 -1.646 1 98.12 50 ARG B O 1
ATOM 1530 N N . GLN B 1 51 ? -16.828 -4.988 -0.004 1 96.38 51 GLN B N 1
ATOM 1531 C CA . GLN B 1 51 ? -16.5 -3.721 0.641 1 96.38 51 GLN B CA 1
ATOM 1532 C C . GLN B 1 51 ? -15.672 -2.828 -0.281 1 96.38 51 GLN B C 1
ATOM 1534 O O . GLN B 1 51 ? -15.828 -1.605 -0.269 1 96.38 51 GLN B O 1
ATOM 1539 N N . HIS B 1 52 ? -14.828 -3.387 -1.123 1 98.12 52 HIS B N 1
ATOM 1540 C CA . HIS B 1 52 ? -14.008 -2.609 -2.045 1 98.12 52 HIS B CA 1
ATOM 1541 C C . HIS B 1 52 ? -14.859 -1.99 -3.15 1 98.12 52 HIS B C 1
ATOM 1543 O O . HIS B 1 52 ? -14.445 -1.017 -3.785 1 98.12 52 HIS B O 1
ATOM 1549 N N . TYR B 1 53 ? -16 -2.518 -3.365 1 97.88 53 TYR B N 1
ATOM 1550 C CA . TYR B 1 53 ? -16.875 -1.995 -4.41 1 97.88 53 TYR B CA 1
ATOM 1551 C C . TYR B 1 53 ? -17.844 -0.972 -3.846 1 97.88 53 TYR B C 1
ATOM 1553 O O . TYR B 1 53 ? -18.312 -0.087 -4.566 1 97.88 53 TYR B O 1
ATOM 1561 N N . THR B 1 54 ? -18.156 -1.074 -2.592 1 96.69 54 THR B N 1
ATOM 1562 C CA . THR B 1 54 ? -19.266 -0.308 -2.047 1 96.69 54 THR B CA 1
ATOM 1563 C C . THR B 1 54 ? -18.766 0.876 -1.229 1 96.69 54 THR B C 1
ATOM 1565 O O . THR B 1 54 ? -19.484 1.86 -1.041 1 96.69 54 THR B O 1
ATOM 1568 N N . ILE B 1 55 ? -17.594 0.753 -0.673 1 95.75 55 ILE B N 1
ATOM 1569 C CA . ILE B 1 55 ? -17.031 1.84 0.117 1 95.75 55 ILE B CA 1
ATOM 1570 C C . ILE B 1 55 ? -16.141 2.713 -0.768 1 95.75 55 ILE B C 1
ATOM 1572 O O . ILE B 1 55 ? -15.164 2.234 -1.341 1 95.75 55 ILE B O 1
ATOM 1576 N N . ALA B 1 56 ? -16.438 3.945 -0.839 1 95.81 56 ALA B N 1
ATOM 1577 C CA . ALA B 1 56 ? -15.766 4.875 -1.739 1 95.81 56 ALA B CA 1
ATOM 1578 C C . ALA B 1 56 ? -14.266 4.926 -1.453 1 95.81 56 ALA B C 1
ATOM 1580 O O . ALA B 1 56 ? -13.445 4.914 -2.377 1 95.81 56 ALA B O 1
ATOM 1581 N N . ALA B 1 57 ? -13.883 4.902 -0.231 1 94.75 57 ALA B N 1
ATOM 1582 C CA . ALA B 1 57 ? -12.484 5.043 0.181 1 94.75 57 ALA B CA 1
ATOM 1583 C C . ALA B 1 57 ? -11.656 3.842 -0.261 1 94.75 57 ALA B C 1
ATOM 1585 O O . ALA B 1 57 ? -10.43 3.934 -0.383 1 94.75 57 ALA B O 1
ATOM 1586 N N . LEU B 1 58 ? -12.297 2.725 -0.52 1 97.19 58 LEU B N 1
ATOM 1587 C CA . LEU B 1 58 ? -11.562 1.508 -0.849 1 97.19 58 LEU B CA 1
ATOM 1588 C C . LEU B 1 58 ? -11.594 1.242 -2.35 1 97.19 58 LEU B C 1
ATOM 1590 O O . LEU B 1 58 ? -10.914 0.336 -2.84 1 97.19 58 LEU B O 1
ATOM 1594 N N . GLN B 1 59 ? -12.281 2.066 -3.125 1 97.19 59 GLN B N 1
ATOM 1595 C CA . GLN B 1 59 ? -12.477 1.818 -4.551 1 97.19 59 GLN B CA 1
ATOM 1596 C C . GLN B 1 59 ? -11.203 2.072 -5.34 1 97.19 59 GLN B C 1
ATOM 1598 O O . GLN B 1 59 ? -11.055 1.596 -6.469 1 97.19 59 GLN B O 1
ATOM 1603 N N . ARG B 1 60 ? -10.305 2.775 -4.73 1 94.62 60 ARG B N 1
ATOM 1604 C CA . ARG B 1 60 ? -9.055 3.068 -5.426 1 94.62 60 ARG B CA 1
ATOM 1605 C C . ARG B 1 60 ? -8.07 1.912 -5.297 1 94.62 60 ARG B C 1
ATOM 1607 O O . ARG B 1 60 ? -6.98 1.95 -5.871 1 94.62 60 ARG B O 1
ATOM 1614 N N . HIS B 1 61 ? -8.344 0.917 -4.52 1 97.12 61 HIS B N 1
ATOM 1615 C CA . HIS B 1 61 ? -7.457 -0.234 -4.398 1 97.12 61 HIS B CA 1
ATOM 1616 C C . HIS B 1 61 ? -7.426 -1.045 -5.688 1 97.12 61 HIS B C 1
ATOM 1618 O O . HIS B 1 61 ? -8.414 -1.099 -6.418 1 97.12 61 HIS B O 1
ATOM 1624 N N . THR B 1 62 ? -6.262 -1.678 -5.961 1 96.06 62 THR B N 1
ATOM 1625 C CA . THR B 1 62 ? -6.078 -2.43 -7.195 1 96.06 62 THR B CA 1
ATOM 1626 C C . THR B 1 62 ? -6.449 -3.898 -6.996 1 96.06 62 THR B C 1
ATOM 1628 O O . THR B 1 62 ? -5.75 -4.629 -6.293 1 96.06 62 THR B O 1
ATOM 1631 N N . LEU B 1 63 ? -7.559 -4.258 -7.707 1 97.25 63 LEU B N 1
ATOM 1632 C CA . LEU B 1 63 ? -8.07 -5.621 -7.602 1 97.25 63 LEU B CA 1
ATOM 1633 C C . LEU B 1 63 ? -7.738 -6.426 -8.852 1 97.25 63 LEU B C 1
ATOM 1635 O O . LEU B 1 63 ? -7.922 -5.945 -9.977 1 97.25 63 LEU B O 1
ATOM 1639 N N . VAL B 1 64 ? -7.238 -7.656 -8.602 1 96.56 64 VAL B N 1
ATOM 1640 C CA . VAL B 1 64 ? -6.969 -8.547 -9.727 1 96.56 64 VAL B CA 1
ATOM 1641 C C . VAL B 1 64 ? -7.59 -9.922 -9.453 1 96.56 64 VAL B C 1
ATOM 1643 O O . VAL B 1 64 ? -7.852 -10.273 -8.305 1 96.56 64 VAL B O 1
ATOM 1646 N N . ASP B 1 65 ? -7.832 -10.688 -10.508 1 96.31 65 ASP B N 1
ATOM 1647 C CA . ASP B 1 65 ? -8.398 -12.023 -10.367 1 96.31 65 ASP B CA 1
ATOM 1648 C C . ASP B 1 65 ? -7.367 -13 -9.797 1 96.31 65 ASP B C 1
ATOM 1650 O O . ASP B 1 65 ? -6.188 -12.945 -10.156 1 96.31 65 ASP B O 1
ATOM 1654 N N . VAL B 1 66 ? -7.906 -13.844 -8.992 1 96 66 VAL B N 1
ATOM 1655 C CA . VAL B 1 66 ? -7.051 -14.93 -8.523 1 96 66 VAL B CA 1
ATOM 1656 C C . VAL B 1 66 ? -6.973 -16.016 -9.586 1 96 66 VAL B C 1
ATOM 1658 O O . VAL B 1 66 ? -7.988 -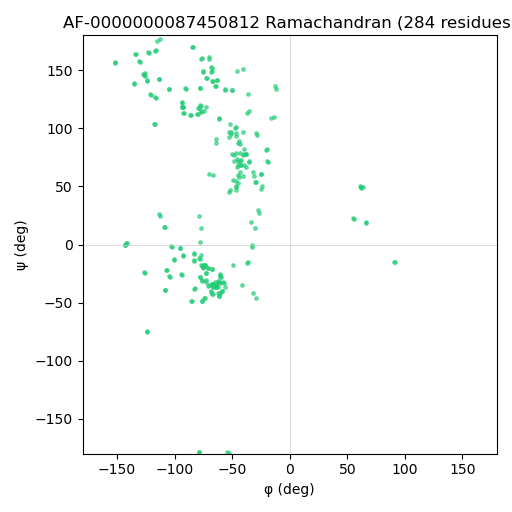16.625 -9.945 1 96 66 VAL B O 1
ATOM 1661 N N . THR B 1 67 ? -5.84 -16.172 -10.148 1 93.25 67 THR B N 1
ATOM 1662 C CA . THR B 1 67 ? -5.574 -17.219 -11.109 1 93.25 67 THR B CA 1
ATOM 1663 C C . THR B 1 67 ? -4.512 -18.188 -10.586 1 93.25 67 THR B C 1
ATOM 1665 O O . THR B 1 67 ? -3.855 -17.906 -9.578 1 93.25 67 THR B O 1
ATOM 1668 N N . GLU B 1 68 ? -4.379 -19.297 -11.25 1 90.38 68 GLU B N 1
ATOM 1669 C CA . GLU B 1 68 ? -3.414 -20.312 -10.828 1 90.38 68 GLU B CA 1
ATOM 1670 C C . GLU B 1 68 ? -1.99 -19.766 -10.852 1 90.38 68 GLU B C 1
ATOM 1672 O O . GLU B 1 68 ? -1.159 -20.156 -10.023 1 90.38 68 GLU B O 1
ATOM 1677 N N . ASP B 1 69 ? -1.759 -18.812 -11.664 1 91.38 69 ASP B N 1
ATOM 1678 C CA . ASP B 1 69 ? -0.403 -18.312 -11.859 1 91.38 69 ASP B CA 1
ATOM 1679 C C . ASP B 1 69 ? -0.229 -16.938 -11.234 1 91.38 69 ASP B C 1
ATOM 1681 O O . ASP B 1 69 ? 0.771 -16.25 -11.477 1 91.38 69 ASP B O 1
ATOM 1685 N N . LEU B 1 70 ? -1.127 -16.531 -10.398 1 93.25 70 LEU B N 1
ATOM 1686 C CA . LEU B 1 70 ? -1.093 -15.172 -9.852 1 93.25 70 LEU B CA 1
ATOM 1687 C C . LEU B 1 70 ? 0.19 -14.938 -9.062 1 93.25 70 LEU B C 1
ATOM 1689 O O . LEU B 1 70 ? 0.854 -13.914 -9.234 1 93.25 70 LEU B O 1
ATOM 1693 N N . GLU B 1 71 ? 0.592 -15.828 -8.273 1 90.94 71 GLU B N 1
ATOM 1694 C CA . GLU B 1 71 ? 1.769 -15.688 -7.418 1 90.94 71 GLU B CA 1
ATOM 1695 C C . GLU B 1 71 ? 3.037 -15.523 -8.25 1 90.94 71 GLU B C 1
ATOM 1697 O O . GLU B 1 71 ? 3.955 -14.805 -7.863 1 90.94 71 GLU B O 1
ATOM 1702 N N . GLU B 1 72 ? 3.035 -16.125 -9.375 1 91.69 72 GLU B N 1
ATOM 1703 C CA . GLU B 1 72 ? 4.199 -16.078 -10.258 1 91.69 72 GLU B CA 1
ATOM 1704 C C . GLU B 1 72 ? 4.293 -14.742 -10.984 1 91.69 72 GLU B C 1
ATOM 1706 O O . GLU B 1 72 ? 5.348 -14.391 -11.508 1 91.69 72 GLU B O 1
ATOM 1711 N N . LYS B 1 73 ? 3.23 -14.109 -10.977 1 93.5 73 LYS B N 1
ATOM 1712 C CA . LYS B 1 73 ? 3.18 -12.859 -11.719 1 93.5 73 LYS B CA 1
ATOM 1713 C C . LYS B 1 73 ? 3.461 -11.664 -10.812 1 93.5 73 LYS B C 1
ATOM 1715 O O . LYS B 1 73 ? 3.541 -10.523 -11.273 1 93.5 73 LYS B O 1
ATOM 1720 N N . LEU B 1 74 ? 3.623 -11.961 -9.586 1 94.25 74 LEU B N 1
ATOM 1721 C CA . LEU B 1 74 ? 3.799 -10.883 -8.617 1 94.25 74 LEU B CA 1
ATOM 1722 C C . LEU B 1 74 ? 5.203 -10.906 -8.023 1 94.25 74 LEU B C 1
ATOM 1724 O O . LEU B 1 74 ? 5.766 -11.977 -7.793 1 94.25 74 LEU B O 1
ATOM 1728 N N . CYS B 1 75 ? 5.684 -9.711 -7.836 1 94.06 75 CYS B N 1
ATOM 1729 C CA . CYS B 1 75 ? 6.965 -9.539 -7.16 1 94.06 75 CYS B CA 1
ATOM 1730 C C . CYS B 1 75 ? 6.887 -10.023 -5.715 1 94.06 75 CYS B C 1
ATOM 1732 O O . CYS B 1 75 ? 5.977 -9.648 -4.977 1 94.06 75 CYS B O 1
ATOM 1734 N N . GLN B 1 76 ? 7.863 -10.711 -5.297 1 91.44 76 GLN B N 1
ATOM 1735 C CA . GLN B 1 76 ? 7.867 -11.297 -3.961 1 91.44 76 GLN B CA 1
ATOM 1736 C C . GLN B 1 76 ? 8.133 -10.242 -2.896 1 91.44 76 GLN B C 1
ATOM 1738 O O . GLN B 1 76 ? 7.828 -10.445 -1.72 1 91.44 76 GLN B O 1
ATOM 1743 N N . HIS B 1 77 ? 8.711 -9.133 -3.318 1 89 77 HIS B N 1
ATOM 1744 C CA . HIS B 1 77 ? 9.078 -8.102 -2.357 1 89 77 HIS B CA 1
ATOM 1745 C C . HIS B 1 77 ? 7.887 -7.211 -2.014 1 89 77 HIS B C 1
ATOM 1747 O O . HIS B 1 77 ? 7.707 -6.832 -0.855 1 89 77 HIS B O 1
ATOM 1753 N N . ASP B 1 78 ? 7.113 -6.953 -2.992 1 88.12 78 ASP B N 1
ATOM 1754 C CA . ASP B 1 78 ? 6.086 -5.945 -2.74 1 88.12 78 ASP B CA 1
ATOM 1755 C C . ASP B 1 78 ? 4.777 -6.316 -3.432 1 88.12 78 ASP B C 1
ATOM 1757 O O . ASP B 1 78 ? 3.812 -5.547 -3.398 1 88.12 78 ASP B O 1
ATOM 1761 N N . TYR B 1 79 ? 4.727 -7.414 -4.09 1 92 79 TYR B N 1
ATOM 1762 C CA . TYR B 1 79 ? 3.539 -7.977 -4.723 1 92 79 TYR B CA 1
ATOM 1763 C C . TYR B 1 79 ? 3.061 -7.094 -5.867 1 92 79 TYR B C 1
ATOM 1765 O O . TYR B 1 79 ? 1.893 -7.156 -6.262 1 92 79 TYR B O 1
ATOM 1773 N N . SER B 1 80 ? 3.951 -6.242 -6.348 1 91.56 80 SER B N 1
ATOM 1774 C CA . SER B 1 80 ? 3.662 -5.527 -7.586 1 91.56 80 SER B CA 1
ATOM 1775 C C . SER B 1 80 ? 3.857 -6.426 -8.805 1 91.56 80 SER B C 1
ATOM 1777 O O . SER B 1 80 ? 4.531 -7.453 -8.719 1 91.56 80 SER B O 1
ATOM 1779 N N . PRO B 1 81 ? 3.244 -6.051 -9.922 1 92.62 81 PRO B N 1
ATOM 1780 C CA . PRO B 1 81 ? 3.396 -6.887 -11.117 1 92.62 81 PRO B CA 1
ATOM 1781 C C . PRO B 1 81 ? 4.844 -6.969 -11.602 1 92.62 81 PRO B C 1
ATOM 1783 O O . PRO B 1 81 ? 5.582 -5.984 -11.523 1 92.62 81 PRO B O 1
ATOM 1786 N N . LEU B 1 82 ? 5.172 -8.172 -12.039 1 94.06 82 LEU B N 1
ATOM 1787 C CA . LEU B 1 82 ? 6.438 -8.367 -12.727 1 94.06 82 LEU B CA 1
ATOM 1788 C C . LEU B 1 82 ? 6.34 -7.906 -14.18 1 94.06 82 LEU B C 1
ATOM 1790 O O . LEU B 1 82 ? 5.562 -8.461 -14.961 1 94.06 82 LEU B O 1
ATOM 1794 N N . GLU B 1 83 ? 7.168 -6.867 -14.492 1 93.44 83 GLU B N 1
ATOM 1795 C CA . GLU B 1 83 ? 6.949 -6.277 -15.805 1 93.44 83 GLU B CA 1
ATOM 1796 C C . GLU B 1 83 ? 8.266 -5.867 -16.453 1 93.44 83 GLU B C 1
ATOM 1798 O O . GLU B 1 83 ? 8.281 -5.328 -17.562 1 93.44 83 GLU B O 1
ATOM 1803 N N . VAL B 1 84 ? 9.367 -6.055 -15.836 1 94.94 84 VAL B N 1
ATOM 1804 C CA . VAL B 1 84 ? 10.688 -5.719 -16.359 1 94.94 84 VAL B CA 1
ATOM 1805 C C . VAL B 1 84 ? 11.555 -6.973 -16.422 1 94.94 84 VAL B C 1
ATOM 1807 O O . VAL B 1 84 ? 11.602 -7.75 -15.461 1 94.94 84 VAL B O 1
ATOM 1810 N N . PHE B 1 85 ? 12.18 -7.211 -17.625 1 95 85 PHE B N 1
ATOM 1811 C CA . PHE B 1 85 ? 13.109 -8.336 -17.703 1 95 85 PHE B CA 1
ATOM 1812 C C . PHE B 1 85 ? 14.539 -7.879 -17.438 1 95 85 PHE B C 1
ATOM 1814 O O . PHE B 1 85 ? 15.055 -7.008 -18.141 1 95 85 PHE B O 1
ATOM 1821 N N . CYS B 1 86 ? 15.094 -8.414 -16.406 1 94.5 86 CYS B N 1
ATOM 1822 C CA . CYS B 1 86 ? 16.5 -8.172 -16.109 1 94.5 86 CYS B CA 1
ATOM 1823 C C . CYS B 1 86 ? 17.391 -9.164 -16.859 1 94.5 86 CYS B C 1
ATOM 1825 O O . CYS B 1 86 ? 17.438 -10.344 -16.516 1 94.5 86 CYS B O 1
ATOM 1827 N N . ARG B 1 87 ? 18.094 -8.672 -17.766 1 96.19 87 ARG B N 1
ATOM 1828 C CA . ARG B 1 87 ? 18.969 -9.531 -18.578 1 96.19 87 ARG B CA 1
ATOM 1829 C C . ARG B 1 87 ? 20.141 -10.039 -17.75 1 96.19 87 ARG B C 1
ATOM 1831 O O . ARG B 1 87 ? 20.578 -11.18 -17.922 1 96.19 87 ARG B O 1
ATOM 1838 N N . THR B 1 88 ? 20.547 -9.25 -16.922 1 95.56 88 THR B N 1
ATOM 1839 C CA . THR B 1 88 ? 21.688 -9.609 -16.078 1 95.56 88 THR B CA 1
ATOM 1840 C C . THR B 1 88 ? 21.359 -10.82 -15.219 1 95.56 88 THR B C 1
ATOM 1842 O O . THR B 1 88 ? 22.156 -11.75 -15.117 1 95.56 88 THR B O 1
ATOM 1845 N N . ASP B 1 89 ? 20.25 -10.82 -14.727 1 94.44 89 ASP B N 1
ATOM 1846 C CA . ASP B 1 89 ? 19.844 -11.891 -13.828 1 94.44 89 ASP B CA 1
ATOM 1847 C C . ASP B 1 89 ? 18.969 -12.906 -14.547 1 94.44 89 ASP B C 1
ATOM 1849 O O . ASP B 1 89 ? 18.625 -13.945 -13.984 1 94.44 89 ASP B O 1
ATOM 1853 N N . GLN B 1 90 ? 18.547 -12.57 -15.625 1 94.44 90 GLN B N 1
ATOM 1854 C CA . GLN B 1 90 ? 17.734 -13.445 -16.453 1 94.44 90 GLN B CA 1
ATOM 1855 C C . GLN B 1 90 ? 16.406 -13.773 -15.773 1 94.44 90 GLN B C 1
ATOM 1857 O O . GLN B 1 90 ? 16.016 -14.945 -15.703 1 94.44 90 GLN B O 1
ATOM 1862 N N . MET B 1 91 ? 15.758 -12.703 -15.305 1 95.19 91 MET B N 1
ATOM 1863 C CA . MET B 1 91 ? 14.492 -12.898 -14.609 1 95.19 91 MET B CA 1
ATOM 1864 C C . MET B 1 91 ? 13.586 -11.68 -14.766 1 95.19 91 MET B C 1
ATOM 1866 O O . MET B 1 91 ? 14.07 -10.578 -15.016 1 95.19 91 MET B O 1
ATOM 1870 N N . LEU B 1 92 ? 12.258 -11.992 -14.594 1 94.94 92 LEU B N 1
ATOM 1871 C CA . LEU B 1 92 ? 11.281 -10.906 -14.531 1 94.94 92 LEU B CA 1
ATOM 1872 C C . LEU B 1 92 ? 11.305 -10.242 -13.156 1 94.94 92 LEU B C 1
ATOM 1874 O O . LEU B 1 92 ? 11.391 -10.922 -12.133 1 94.94 92 LEU B O 1
ATOM 1878 N N . ILE B 1 93 ? 11.297 -8.906 -13.203 1 95.44 93 ILE B N 1
ATOM 1879 C CA . ILE B 1 93 ? 11.273 -8.148 -11.953 1 95.44 93 ILE B CA 1
ATOM 1880 C C . ILE B 1 93 ? 10.242 -7.023 -12.055 1 95.44 93 ILE B C 1
ATOM 1882 O O . ILE B 1 93 ? 9.719 -6.75 -13.133 1 95.44 93 ILE B O 1
ATOM 1886 N N . CYS B 1 94 ? 9.891 -6.484 -10.898 1 92.81 94 CYS B N 1
ATOM 1887 C CA . CYS B 1 94 ? 8.984 -5.344 -10.898 1 92.81 94 CYS B CA 1
ATOM 1888 C C . CYS B 1 94 ? 9.742 -4.039 -11.109 1 92.81 94 CYS B C 1
ATOM 1890 O O . CYS B 1 94 ? 10.977 -4.023 -11.07 1 92.81 94 CYS B O 1
ATOM 1892 N N . SER B 1 95 ? 9.008 -3.002 -11.328 1 91.19 95 SER B N 1
ATOM 1893 C CA . SER B 1 95 ? 9.617 -1.701 -11.586 1 91.19 95 SER B CA 1
ATOM 1894 C C . SER B 1 95 ? 10.398 -1.206 -10.375 1 91.19 95 SER B C 1
ATOM 1896 O O . SER B 1 95 ? 11.461 -0.591 -10.523 1 91.19 95 SER B O 1
ATOM 1898 N N . GLN B 1 96 ? 9.898 -1.492 -9.234 1 88.62 96 GLN B N 1
ATOM 1899 C CA . GLN B 1 96 ? 10.57 -1.024 -8.023 1 88.62 96 GLN B CA 1
ATOM 1900 C C . GLN B 1 96 ? 11.914 -1.717 -7.84 1 88.62 96 GLN B C 1
ATOM 1902 O O . GLN B 1 96 ? 12.914 -1.066 -7.535 1 88.62 96 GLN B O 1
ATOM 1907 N N . CYS B 1 97 ? 11.953 -2.91 -8.055 1 92.62 97 CYS B N 1
ATOM 1908 C CA . CYS B 1 97 ? 13.203 -3.654 -7.93 1 92.62 97 CYS B CA 1
ATOM 1909 C C . CYS B 1 97 ? 14.203 -3.227 -9 1 92.62 97 CYS B C 1
ATOM 1911 O O . CYS B 1 97 ? 15.406 -3.203 -8.758 1 92.62 97 CYS B O 1
ATOM 1913 N N . ALA B 1 98 ? 13.711 -2.912 -10.102 1 91.88 98 ALA B N 1
ATOM 1914 C CA . ALA B 1 98 ? 14.57 -2.434 -11.18 1 91.88 98 ALA B CA 1
ATOM 1915 C C . ALA B 1 98 ? 15.312 -1.163 -10.773 1 91.88 98 ALA B C 1
ATOM 1917 O O . ALA B 1 98 ? 16.469 -0.962 -11.148 1 91.88 98 ALA B O 1
ATOM 1918 N N . GLU B 1 99 ? 14.578 -0.401 -9.938 1 86.81 99 GLU B N 1
ATOM 1919 C CA . GLU B 1 99 ? 15.141 0.897 -9.578 1 86.81 99 GLU B CA 1
ATOM 1920 C C . GLU B 1 99 ? 15.953 0.81 -8.289 1 86.81 99 GLU B C 1
ATOM 1922 O O . GLU B 1 99 ? 16.672 1.749 -7.934 1 86.81 99 GLU B O 1
ATOM 1927 N N . THR B 1 100 ? 15.891 -0.295 -7.59 1 87.88 100 THR B N 1
ATOM 1928 C CA . THR B 1 100 ? 16.562 -0.405 -6.297 1 87.88 100 THR B CA 1
ATOM 1929 C C . THR B 1 100 ? 17.516 -1.591 -6.281 1 87.88 100 THR B C 1
ATOM 1931 O O . THR B 1 100 ? 18.688 -1.446 -6.613 1 87.88 100 THR B O 1
ATOM 1934 N N . ASN B 1 101 ? 16.969 -2.732 -6.199 1 88.62 101 ASN B N 1
ATOM 1935 C CA . ASN B 1 101 ? 17.734 -3.959 -6.016 1 88.62 101 ASN B CA 1
ATOM 1936 C C . ASN B 1 101 ? 18.594 -4.273 -7.242 1 88.62 101 ASN B C 1
ATOM 1938 O O . ASN B 1 101 ? 19.688 -4.816 -7.117 1 88.62 101 ASN B O 1
ATOM 1942 N N . GLN B 1 102 ? 18.078 -3.986 -8.352 1 90.94 102 GLN B N 1
ATOM 1943 C CA . GLN B 1 102 ? 18.781 -4.344 -9.586 1 90.94 102 GLN B CA 1
ATOM 1944 C C . GLN B 1 102 ? 19.234 -3.098 -10.336 1 90.94 102 GLN B C 1
ATOM 1946 O O . GLN B 1 102 ? 19.391 -3.127 -11.555 1 90.94 102 GLN B O 1
ATOM 1951 N N . LYS B 1 103 ? 19.391 -2.102 -9.508 1 87.31 103 LYS B N 1
ATOM 1952 C CA . LYS B 1 103 ? 19.875 -0.864 -10.117 1 87.31 103 LYS B CA 1
ATOM 1953 C C . LYS B 1 103 ? 21.188 -1.089 -10.852 1 87.31 103 LYS B C 1
ATOM 1955 O O . LYS B 1 103 ? 22.109 -1.726 -10.32 1 87.31 103 LYS B O 1
ATOM 1960 N N . GLY B 1 104 ? 21.281 -0.56 -12.102 1 91.44 104 GLY B N 1
ATOM 1961 C CA . GLY B 1 104 ? 22.5 -0.686 -12.867 1 91.44 104 GLY B CA 1
ATOM 1962 C C . GLY B 1 104 ? 22.531 -1.923 -13.75 1 91.44 104 GLY B C 1
ATOM 1963 O O . GLY B 1 104 ? 23.406 -2.061 -14.609 1 91.44 104 GLY B O 1
ATOM 1964 N N . HIS B 1 105 ? 21.672 -2.857 -13.547 1 94.69 105 HIS B N 1
ATOM 1965 C CA . HIS B 1 105 ? 21.609 -4.039 -14.398 1 94.69 105 HIS B CA 1
ATOM 1966 C C . HIS B 1 105 ? 21.078 -3.693 -15.789 1 94.69 105 HIS B C 1
ATOM 1968 O O . HIS B 1 105 ? 20.484 -2.631 -15.977 1 94.69 105 HIS B O 1
ATOM 1974 N N . ASP B 1 106 ? 21.375 -4.59 -16.75 1 94.62 106 ASP B N 1
ATOM 1975 C CA . ASP B 1 106 ? 20.781 -4.477 -18.078 1 94.62 106 ASP B CA 1
ATOM 1976 C C . ASP B 1 106 ? 19.328 -4.953 -18.094 1 94.62 106 ASP B C 1
ATOM 1978 O O . ASP B 1 106 ? 19.062 -6.117 -17.797 1 94.62 106 ASP B O 1
ATOM 1982 N N . MET B 1 107 ? 18.484 -3.914 -18.375 1 93.94 107 MET B N 1
ATOM 1983 C CA . MET B 1 107 ? 17.062 -4.242 -18.266 1 93.94 107 MET B CA 1
ATOM 1984 C C . MET B 1 107 ? 16.312 -3.883 -19.547 1 93.94 107 MET B C 1
ATOM 1986 O O . MET B 1 107 ? 16.703 -2.939 -20.25 1 93.94 107 MET B O 1
ATOM 1990 N N . ILE B 1 108 ? 15.32 -4.699 -19.859 1 91.25 108 ILE B N 1
ATOM 1991 C CA . ILE B 1 108 ? 14.391 -4.426 -20.938 1 91.25 108 ILE B CA 1
ATOM 1992 C C . ILE B 1 108 ? 12.977 -4.285 -20.391 1 91.25 108 ILE B C 1
ATOM 1994 O O . ILE B 1 108 ? 12.477 -5.191 -19.719 1 91.25 108 ILE B O 1
ATOM 1998 N N . SER B 1 109 ? 12.578 -2.965 -20.328 1 81.38 109 SER B N 1
ATOM 1999 C CA . SER B 1 109 ? 11.227 -2.75 -19.828 1 81.38 109 SER B CA 1
ATOM 2000 C C . SER B 1 109 ? 10.18 -3.066 -20.891 1 81.38 109 SER B C 1
ATOM 2002 O O . SER B 1 109 ? 10.414 -2.848 -22.078 1 81.38 109 SER B O 1
ATOM 2004 N N . HIS B 1 110 ? 9.367 -3.941 -20.688 1 63.94 110 HIS B N 1
ATOM 2005 C CA . HIS B 1 110 ? 8.25 -4.16 -21.594 1 63.94 110 HIS B CA 1
ATOM 2006 C C . HIS B 1 110 ? 7.273 -2.986 -21.562 1 63.94 110 HIS B C 1
ATOM 2008 O O . HIS B 1 110 ? 6.738 -2.646 -20.5 1 63.94 110 HIS B O 1
ATOM 2014 N N . GLU B 1 111 ? 7.777 -1.76 -21.906 1 51.22 111 GLU B N 1
ATOM 2015 C CA . GLU B 1 111 ? 6.609 -0.897 -22.062 1 51.22 111 GLU B CA 1
ATOM 2016 C C . GLU B 1 111 ? 5.398 -1.686 -22.547 1 51.22 111 GLU B C 1
ATOM 2018 O O . GLU B 1 111 ? 5.328 -2.045 -23.734 1 51.22 111 GLU B O 1
ATOM 2023 N N . ILE B 1 112 ? 4.84 -2.648 -22.031 1 43.19 112 ILE B N 1
ATOM 2024 C CA . ILE B 1 112 ? 3.516 -3.049 -22.484 1 43.19 112 ILE B CA 1
ATOM 2025 C C . ILE B 1 112 ? 2.613 -1.82 -22.594 1 43.19 112 ILE B C 1
ATOM 2027 O O . ILE B 1 112 ? 2.205 -1.253 -21.578 1 43.19 112 ILE B O 1
ATOM 2031 N N . LYS B 1 113 ? 2.941 -0.781 -23.297 1 37.62 113 LYS B N 1
ATOM 2032 C CA . LYS B 1 113 ? 1.862 0.098 -23.75 1 37.62 113 LYS B CA 1
ATOM 2033 C C . LYS B 1 113 ? 0.56 -0.677 -23.922 1 37.62 113 LYS B C 1
ATOM 2035 O O . LYS B 1 113 ? 0.515 -1.671 -24.641 1 37.62 113 LYS B O 1
ATOM 2040 N N . LYS B 1 114 ? -0.394 -0.795 -23.031 1 39.59 114 LYS B N 1
ATOM 2041 C CA . LYS B 1 114 ? -1.782 -0.96 -23.469 1 39.59 114 LYS B CA 1
ATOM 2042 C C . LYS B 1 114 ? -2.033 -0.273 -24.797 1 39.59 114 LYS B C 1
ATOM 2044 O O . LYS B 1 114 ? -2.715 0.752 -24.859 1 39.59 114 LYS B O 1
ATOM 2049 N N . ALA B 1 115 ? -1.314 0.175 -25.641 1 33.03 115 ALA B N 1
ATOM 2050 C CA . ALA B 1 115 ? -1.8 0.379 -27 1 33.03 115 ALA B CA 1
ATOM 2051 C C . ALA B 1 115 ? -2.582 -0.835 -27.5 1 33.03 115 ALA B C 1
ATOM 2053 O O . ALA B 1 115 ? -2.391 -1.948 -27 1 33.03 115 ALA B O 1
ATOM 2054 N N . GLY B 1 116 ? -3.727 -0.798 -28.484 1 33.28 116 GLY B N 1
ATOM 2055 C CA . GLY B 1 116 ? -4.508 -1.733 -29.281 1 33.28 116 GLY B CA 1
ATOM 2056 C C . GLY B 1 116 ? -3.709 -2.939 -29.734 1 33.28 116 GLY B C 1
ATOM 2057 O O . GLY B 1 116 ? -4.234 -3.805 -30.438 1 33.28 116 GLY B O 1
ATOM 2058 N N . ARG B 1 117 ? -2.436 -2.887 -30.188 1 33.12 117 ARG B N 1
ATOM 2059 C CA . ARG B 1 117 ? -1.938 -4.051 -30.906 1 33.12 117 ARG B CA 1
ATOM 2060 C C . ARG B 1 117 ? -1.649 -5.207 -29.969 1 33.12 117 ARG B C 1
ATOM 2062 O O . ARG B 1 117 ? -1.029 -5.016 -28.906 1 33.12 117 ARG B O 1
ATOM 2069 N N . GLN B 1 118 ? -2.346 -6.398 -30 1 33.72 118 GLN B N 1
ATOM 2070 C CA . GLN B 1 118 ? -2.219 -7.809 -29.656 1 33.72 118 GLN B CA 1
ATOM 2071 C C . GLN B 1 118 ? -0.755 -8.242 -29.625 1 33.72 118 GLN B C 1
ATOM 2073 O O . GLN B 1 118 ? -0.172 -8.555 -30.672 1 33.72 118 GLN B O 1
ATOM 2078 N N . VAL B 1 119 ? 0.067 -7.699 -29.062 1 31.06 119 VAL B N 1
ATOM 2079 C CA . VAL B 1 119 ? 1.324 -8.438 -29.109 1 31.06 119 VAL B CA 1
ATOM 2080 C C . VAL B 1 119 ? 1.15 -9.797 -28.438 1 31.06 119 VAL B C 1
ATOM 2082 O O . VAL B 1 119 ? 0.545 -9.891 -27.359 1 31.06 119 VAL B O 1
ATOM 2085 N N . ASP B 1 120 ? 1.134 -10.898 -29.125 1 29.33 120 ASP B N 1
ATOM 2086 C CA . ASP B 1 120 ? 1.033 -12.305 -28.75 1 29.33 120 ASP B CA 1
ATOM 2087 C C . ASP B 1 120 ? 1.995 -12.641 -27.625 1 29.33 120 ASP B C 1
ATOM 2089 O O . ASP B 1 120 ? 3.197 -12.391 -27.719 1 29.33 120 ASP B O 1
ATOM 2093 N N . PRO B 1 121 ? 1.553 -12.703 -26.469 1 33.75 121 PRO B N 1
ATOM 2094 C CA . PRO B 1 121 ? 2.387 -13.25 -25.391 1 33.75 121 PRO B CA 1
ATOM 2095 C C . PRO B 1 121 ? 3.252 -14.422 -25.859 1 33.75 121 PRO B C 1
ATOM 2097 O O . PRO B 1 121 ? 4.062 -14.938 -25.078 1 33.75 121 PRO B O 1
ATOM 2100 N N . GLY B 1 122 ? 2.975 -15.031 -26.984 1 31.02 122 GLY B N 1
ATOM 2101 C CA . GLY B 1 122 ? 3.734 -16.141 -27.547 1 31.02 122 GLY B CA 1
ATOM 2102 C C . GLY B 1 122 ? 5.184 -15.781 -27.828 1 31.02 122 GLY B C 1
ATOM 2103 O O . GLY B 1 122 ? 6.023 -16.656 -27.984 1 31.02 122 GLY B O 1
ATOM 2104 N N . VAL B 1 123 ? 5.445 -14.539 -28.094 1 32.22 123 VAL B N 1
ATOM 2105 C CA . VAL B 1 123 ? 6.805 -14.305 -28.562 1 32.22 123 VAL B CA 1
ATOM 2106 C C . VAL B 1 123 ? 7.781 -14.367 -27.391 1 32.22 123 VAL B C 1
ATOM 2108 O O . VAL B 1 123 ? 8.914 -14.828 -27.547 1 32.22 123 VAL B O 1
ATOM 2111 N N . LEU B 1 124 ? 7.34 -13.984 -26.234 1 33.59 124 LEU B N 1
ATOM 2112 C CA . LEU B 1 124 ? 8.336 -14.078 -25.172 1 33.59 124 LEU B CA 1
ATOM 2113 C C . LEU B 1 124 ? 8.578 -15.531 -24.781 1 33.59 124 LEU B C 1
ATOM 2115 O O . LEU B 1 124 ? 9.656 -15.867 -24.281 1 33.59 124 LEU B O 1
ATOM 2119 N N . PHE B 1 125 ? 7.566 -16.375 -24.859 1 32.19 125 PHE B N 1
ATOM 2120 C CA . PHE B 1 125 ? 7.844 -17.797 -24.609 1 32.19 125 PHE B CA 1
ATOM 2121 C C . PHE B 1 125 ? 8.812 -18.344 -25.641 1 32.19 125 PHE B C 1
ATOM 2123 O O . PHE B 1 125 ? 9.586 -19.25 -25.359 1 32.19 125 PHE B O 1
ATOM 2130 N N . SER B 1 126 ? 8.688 -17.875 -26.922 1 31.38 126 SER B N 1
ATOM 2131 C CA . SER B 1 126 ? 9.531 -18.453 -27.953 1 31.38 126 SER B CA 1
ATOM 2132 C C . SER B 1 126 ? 11 -18.125 -27.719 1 31.38 126 SER B C 1
ATOM 2134 O O . SER B 1 126 ? 11.891 -18.812 -28.219 1 31.38 126 SER B O 1
ATOM 2136 N N . LEU B 1 127 ? 11.273 -16.953 -27.203 1 31.89 127 LEU B N 1
ATOM 2137 C CA . LEU B 1 127 ? 12.719 -16.797 -27.109 1 31.89 127 LEU B CA 1
ATOM 2138 C C . LEU B 1 127 ? 13.305 -17.75 -26.062 1 31.89 127 LEU B C 1
ATOM 2140 O O . LEU B 1 127 ? 14.43 -18.234 -26.219 1 31.89 127 LEU B O 1
ATOM 2144 N N . PHE B 1 128 ? 12.602 -17.891 -24.969 1 33.41 128 PHE B N 1
ATOM 2145 C CA . PHE B 1 128 ? 13.211 -18.906 -24.125 1 33.41 128 PHE B CA 1
ATOM 2146 C C . PHE B 1 128 ? 12.898 -20.312 -24.641 1 33.41 128 PHE B C 1
ATOM 2148 O O . PHE B 1 128 ? 13.211 -21.297 -23.984 1 33.41 128 PHE B O 1
ATOM 2155 N N . GLY B 1 129 ? 11.992 -20.438 -25.641 1 30.42 129 GLY B N 1
ATOM 2156 C CA . GLY B 1 129 ? 11.812 -21.75 -26.234 1 30.42 129 GLY B CA 1
ATOM 2157 C C . GLY B 1 129 ? 13.125 -22.406 -26.625 1 30.42 129 GLY B C 1
ATOM 2158 O O . GLY B 1 129 ? 13.125 -23.469 -27.25 1 30.42 129 GLY B O 1
ATOM 2159 N N . PHE B 1 130 ? 14.195 -21.594 -26.734 1 30.92 130 PHE B N 1
ATOM 2160 C CA . PHE B 1 130 ? 15.188 -22.406 -27.422 1 30.92 130 PHE B CA 1
ATOM 2161 C C . PHE B 1 130 ? 15.445 -23.703 -26.672 1 30.92 130 PHE B C 1
ATOM 2163 O O . PHE B 1 130 ? 16.062 -24.625 -27.203 1 30.92 130 PHE B O 1
ATOM 2170 N N . VAL B 1 131 ? 15.414 -23.625 -25.359 1 29.7 131 VAL B N 1
ATOM 2171 C CA . VAL B 1 131 ? 16.219 -24.781 -24.969 1 29.7 131 VAL B CA 1
ATOM 2172 C C . VAL B 1 131 ? 15.398 -26.062 -25.109 1 29.7 131 VAL B C 1
ATOM 2174 O O . VAL B 1 131 ? 15.656 -27.047 -24.406 1 29.7 131 VAL B O 1
ATOM 2177 N N . LYS B 1 132 ? 14.195 -26.078 -25.828 1 29.69 132 LYS B N 1
ATOM 2178 C CA . LYS B 1 132 ? 13.836 -27.484 -25.969 1 29.69 132 LYS B CA 1
ATOM 2179 C C . LYS B 1 132 ? 14.984 -28.281 -26.562 1 29.69 132 LYS B C 1
ATOM 2181 O O . LYS B 1 132 ? 15.477 -27.969 -27.656 1 29.69 132 LYS B O 1
ATOM 2186 N N . PHE B 1 133 ? 15.867 -28.875 -25.75 1 26.41 133 PHE B N 1
ATOM 2187 C CA . PHE B 1 133 ? 16.656 -30.031 -26.156 1 26.41 133 PHE B CA 1
ATOM 2188 C C . PHE B 1 133 ? 15.812 -31.031 -26.922 1 26.41 133 PHE B C 1
ATOM 2190 O O . PHE B 1 133 ? 14.883 -31.609 -26.359 1 26.41 133 PHE B O 1
ATOM 2197 N N . SER B 1 134 ? 15.359 -30.719 -28.109 1 26.97 134 SER B N 1
ATOM 2198 C CA . SER B 1 134 ? 14.906 -31.734 -29.062 1 26.97 134 SER B CA 1
ATOM 2199 C C . SER B 1 134 ? 15.75 -33 -28.969 1 26.97 134 SER B C 1
ATOM 2201 O O . SER B 1 134 ? 16.953 -32.969 -29.266 1 26.97 134 SER B O 1
ATOM 2203 N N . SER B 1 135 ? 15.594 -33.781 -27.875 1 26.86 135 SER B N 1
ATOM 2204 C CA . SER B 1 135 ? 16.047 -35.188 -27.922 1 26.86 135 SER B CA 1
ATOM 2205 C C . SER B 1 135 ? 15.617 -35.844 -29.234 1 26.86 135 SER B C 1
ATOM 2207 O O . SER B 1 135 ? 14.438 -36.125 -29.438 1 26.86 135 SER B O 1
ATOM 2209 N N . SER B 1 136 ? 16.016 -35.312 -30.375 1 28.44 136 SER B N 1
ATOM 2210 C CA . SER B 1 136 ? 15.961 -36.062 -31.641 1 28.44 136 SER B CA 1
ATOM 2211 C C . SER B 1 136 ? 16.359 -37.5 -31.438 1 28.44 136 SER B C 1
ATOM 2213 O O . SER B 1 136 ? 17.516 -37.812 -31.109 1 28.44 136 SER B O 1
ATOM 2215 N N . ALA B 1 137 ? 15.555 -38.344 -30.719 1 28.56 137 ALA B N 1
ATOM 2216 C CA . ALA B 1 137 ? 15.664 -39.781 -30.797 1 28.56 137 ALA B CA 1
ATOM 2217 C C . ALA B 1 137 ? 15.836 -40.25 -32.219 1 28.56 137 ALA B C 1
ATOM 2219 O O . ALA B 1 137 ? 14.938 -40.094 -33.062 1 28.56 137 ALA B O 1
ATOM 2220 N N . SER B 1 138 ? 17.062 -40 -32.844 1 28.77 138 SER B N 1
ATOM 2221 C CA . SER B 1 138 ? 17.531 -40.688 -34.031 1 28.77 138 SER B CA 1
ATOM 2222 C C . SER B 1 138 ? 17.156 -42.156 -34.031 1 28.77 138 SER B C 1
ATOM 2224 O O . SER B 1 138 ? 17.625 -42.906 -33.188 1 28.77 138 SER B O 1
ATOM 2226 N N . LYS B 1 139 ? 15.914 -42.531 -34.125 1 30.28 139 LYS B N 1
ATOM 2227 C CA . LYS B 1 139 ? 15.531 -43.906 -34.469 1 30.28 139 LYS B CA 1
ATOM 2228 C C . LYS B 1 139 ? 16.328 -44.438 -35.656 1 30.28 139 LYS B C 1
ATOM 2230 O O . LYS B 1 139 ? 16.203 -43.906 -36.781 1 30.28 139 LYS B O 1
ATOM 2235 N N . CYS B 1 140 ? 17.609 -44.75 -35.438 1 28.55 140 CYS B N 1
ATOM 2236 C CA . CYS B 1 140 ? 18.391 -45.562 -36.375 1 28.55 140 CYS B CA 1
ATOM 2237 C C . CYS B 1 140 ? 17.578 -46.719 -36.938 1 28.55 140 CYS B C 1
ATOM 2239 O O . CYS B 1 140 ? 16.938 -47.438 -36.188 1 28.55 140 CYS B O 1
ATOM 2241 N N . LEU B 1 141 ? 17.016 -46.531 -38.125 1 27.78 141 LEU B N 1
ATOM 2242 C CA . LEU B 1 141 ? 16.406 -47.438 -39.094 1 27.78 141 LEU B CA 1
ATOM 2243 C C . LEU B 1 141 ? 17.25 -48.688 -39.25 1 27.78 141 LEU B C 1
ATOM 2245 O O . LEU B 1 141 ? 18.391 -48.625 -39.719 1 27.78 141 LEU B O 1
ATOM 2249 N N . ASN B 1 142 ? 17.438 -49.469 -38.219 1 23.2 142 ASN B N 1
ATOM 2250 C CA . ASN B 1 142 ? 17.969 -50.781 -38.469 1 23.2 142 ASN B CA 1
ATOM 2251 C C . ASN B 1 142 ? 17.25 -51.469 -39.625 1 23.2 142 ASN B C 1
ATOM 2253 O O . ASN B 1 142 ? 16.016 -51.5 -39.656 1 23.2 142 ASN B O 1
ATOM 2257 N N . THR B 1 143 ? 17.844 -51.375 -40.844 1 28.16 143 THR B N 1
ATOM 2258 C CA . THR B 1 143 ? 17.719 -52.281 -42 1 28.16 143 THR B CA 1
ATOM 2259 C C . THR B 1 143 ? 17.609 -53.719 -41.531 1 28.16 143 THR B C 1
ATOM 2261 O O . THR B 1 143 ? 18.375 -54.188 -40.688 1 28.16 143 THR B O 1
ATOM 2264 N N . PRO B 1 144 ? 16.516 -54.469 -42.094 1 26.84 144 PRO B N 1
ATOM 2265 C CA . PRO B 1 144 ? 16.656 -55.938 -42.062 1 26.84 144 PRO B CA 1
ATOM 2266 C C . PRO B 1 144 ? 17.953 -56.406 -42.719 1 26.84 144 PRO B C 1
ATOM 2268 O O . PRO B 1 144 ? 18.516 -55.719 -43.562 1 26.84 144 PRO B O 1
#

Nearest PDB structures (foldseek):
  7wsj-assembly2_C  TM=4.503E-01  e=7.834E-05  Arabidopsis thaliana
  2yvr-assembly1_B  TM=9.048E-01  e=5.839E-02  Homo sapiens
  2csv-assembly1_A  TM=7.537E-01  e=1.817E-02  Homo sapiens
  7z36-assembly1_B  TM=3.688E-01  e=7.332E-03  Homo sapiens
  2k4d-assembly1_A  TM=4.863E-01  e=5.648E-01  Homo sapiens